Protein AF-A0A239RAR1-F1 (afdb_monomer_lite)

Radius of gyration: 29.3 Å; chains: 1; bounding box: 69×41×105 Å

Secondary structure (DSSP, 8-state):
----------------------------------------PPSEEEESSSS-EEEE-TTSPBPPSEEEEETTEEEEE-TTSPBP-EEEEETTEEEEE-TT-PEEPPEEHHHHHHHHTSSTTS-B--TTSS--TTTTTS-TTTTSSS--HHHHHHHHH--TT--GGGGTT-TTT---HHHHHHHHHHHHH-SSSSS-----SS-HHHHHHHTTSEEEEEEE--S---TT-EEE-SS-EEEEEEE-TTS-EEEEEEETTEEEEEEBPPTT--TT-HHHHHHHHHHHHH-HHHHHHH----B-THHHHSEEEEEE--SSS-SEE-TT-GGGS-HHHHHHHHH---

Structure (mmCIF, N/CA/C/O backbone):
data_AF-A0A239RAR1-F1
#
_entry.id   AF-A0A239RAR1-F1
#
loop_
_atom_site.group_PDB
_atom_site.id
_atom_site.type_symbol
_atom_site.label_atom_id
_atom_site.label_alt_id
_atom_site.label_comp_id
_atom_site.label_asym_id
_atom_site.label_entity_id
_atom_site.label_seq_id
_atom_site.pdbx_PDB_ins_code
_atom_site.Cartn_x
_atom_site.Cartn_y
_atom_site.Cartn_z
_atom_site.occupancy
_atom_site.B_iso_or_equiv
_atom_site.auth_seq_id
_atom_site.auth_comp_id
_atom_site.auth_asym_id
_atom_site.auth_atom_id
_atom_site.pdbx_PDB_model_num
ATOM 1 N N . MET A 1 1 ? 39.664 11.885 42.823 1.00 40.69 1 MET A N 1
ATOM 2 C CA . MET A 1 1 ? 40.159 12.840 43.838 1.00 40.69 1 MET A CA 1
ATOM 3 C C . MET A 1 1 ? 38.967 13.504 44.517 1.00 40.69 1 MET A C 1
ATOM 5 O O . MET A 1 1 ? 38.188 14.161 43.845 1.00 40.69 1 MET A O 1
ATOM 9 N N . LYS A 1 2 ? 38.783 13.240 45.818 1.00 36.44 2 LYS A N 1
ATOM 10 C CA . LYS A 1 2 ? 37.775 13.846 46.707 1.00 36.44 2 LYS A CA 1
ATOM 11 C C . LYS A 1 2 ? 38.342 15.140 47.321 1.00 36.44 2 LYS A C 1
ATOM 13 O O . LYS A 1 2 ? 39.495 15.115 47.735 1.00 36.44 2 LYS A O 1
ATOM 18 N N . LYS A 1 3 ? 37.532 16.197 47.467 1.00 37.59 3 LYS A N 1
ATOM 19 C CA . LYS A 1 3 ? 37.656 17.282 48.477 1.00 37.59 3 LYS A CA 1
ATOM 20 C C . LYS A 1 3 ? 36.221 17.733 48.830 1.00 37.59 3 LYS A C 1
ATOM 22 O O . LYS A 1 3 ? 35.476 18.060 47.919 1.00 37.59 3 LYS A O 1
ATOM 27 N N . CYS A 1 4 ? 35.703 17.383 50.017 1.00 33.53 4 CYS A N 1
ATOM 28 C CA . CYS A 1 4 ? 35.705 18.120 51.308 1.00 33.53 4 CYS A CA 1
ATOM 29 C C . CYS A 1 4 ? 34.696 19.291 51.351 1.00 33.53 4 CYS A C 1
ATOM 31 O O . CYS A 1 4 ? 34.860 20.239 50.597 1.00 33.53 4 CYS A O 1
ATOM 33 N N . LEU A 1 5 ? 33.570 19.154 52.082 1.00 36.56 5 LEU A N 1
ATOM 34 C CA . LEU A 1 5 ? 33.315 19.530 53.508 1.00 36.56 5 LEU A CA 1
ATOM 35 C C . LEU A 1 5 ? 33.077 21.048 53.669 1.00 36.56 5 LEU A C 1
ATOM 37 O O . LEU A 1 5 ? 33.926 21.833 53.271 1.00 36.56 5 LEU A O 1
ATOM 41 N N . LYS A 1 6 ? 31.939 21.537 54.189 1.00 36.09 6 LYS A N 1
ATOM 42 C CA . LYS A 1 6 ? 31.414 21.558 55.586 1.00 36.09 6 LYS A CA 1
ATOM 43 C C . LYS A 1 6 ? 29.917 21.978 55.489 1.00 36.09 6 LYS A C 1
ATOM 45 O O . LYS A 1 6 ? 29.600 22.722 54.575 1.00 36.09 6 LYS A O 1
ATOM 50 N N . GLY A 1 7 ? 28.915 21.572 56.275 1.00 34.09 7 GLY A N 1
ATOM 51 C CA . GLY A 1 7 ? 28.833 21.146 57.672 1.00 34.09 7 GLY A CA 1
ATOM 52 C C . GLY A 1 7 ? 28.256 22.288 58.524 1.00 34.09 7 GLY A C 1
ATOM 53 O O . GLY A 1 7 ? 28.975 23.256 58.707 1.00 34.09 7 GLY A O 1
ATOM 54 N N . PHE A 1 8 ? 27.008 22.183 59.014 1.00 33.47 8 PHE A N 1
ATOM 55 C CA . PHE A 1 8 ? 26.576 22.602 60.365 1.00 33.47 8 PHE A CA 1
ATOM 56 C C . PHE A 1 8 ? 25.138 22.127 60.659 1.00 33.47 8 PHE A C 1
ATOM 58 O O . PHE A 1 8 ? 24.232 22.303 59.849 1.00 33.47 8 PHE A O 1
ATOM 65 N N . ALA A 1 9 ? 24.963 21.506 61.824 1.00 35.78 9 ALA A N 1
ATOM 66 C CA . ALA A 1 9 ? 23.715 21.007 62.396 1.00 35.78 9 ALA A CA 1
ATOM 67 C C . ALA A 1 9 ? 23.406 21.790 63.680 1.00 35.78 9 ALA A C 1
ATOM 69 O O . ALA A 1 9 ? 24.352 22.154 64.376 1.00 35.78 9 ALA A O 1
ATOM 70 N N . VAL A 1 10 ? 22.127 21.980 64.033 1.00 36.22 10 VAL A N 1
ATOM 71 C CA . VAL A 1 10 ? 21.696 22.302 65.410 1.00 36.22 10 VAL A CA 1
ATOM 72 C C . VAL A 1 10 ? 20.371 21.589 65.723 1.00 36.22 10 VAL A C 1
ATOM 74 O O . VAL A 1 10 ? 19.554 21.345 64.839 1.00 36.22 10 VAL A O 1
ATOM 77 N N . ALA A 1 11 ? 20.254 21.187 66.987 1.00 34.22 11 ALA A N 1
ATOM 78 C CA . ALA A 1 11 ? 19.457 20.114 67.560 1.00 34.22 11 ALA A CA 1
ATOM 79 C C . ALA A 1 11 ? 18.009 20.462 67.967 1.00 34.22 11 ALA A C 1
ATOM 81 O O . ALA A 1 11 ? 17.613 21.618 68.084 1.00 34.22 11 ALA A O 1
ATOM 82 N N . PHE A 1 12 ? 17.270 19.379 68.225 1.00 32.12 12 PHE A N 1
ATOM 83 C CA . PHE A 1 12 ? 15.927 19.249 68.799 1.00 32.12 12 PHE A CA 1
ATOM 84 C C . PHE A 1 12 ? 15.812 19.737 70.256 1.00 32.12 12 PHE A C 1
ATOM 86 O O . PHE A 1 12 ? 16.730 19.539 71.049 1.00 32.12 12 PHE A O 1
ATOM 93 N N . LEU A 1 13 ? 14.616 20.203 70.637 1.00 34.91 13 LEU A N 1
ATOM 94 C CA . LEU A 1 13 ? 14.137 20.233 72.024 1.00 34.91 13 LEU A CA 1
ATOM 95 C C . LEU A 1 13 ? 12.648 19.844 72.068 1.00 34.91 13 LEU A C 1
ATOM 97 O O . LEU A 1 13 ? 11.827 20.380 71.328 1.00 34.91 13 LEU A O 1
ATOM 101 N N . VAL A 1 14 ? 12.343 18.861 72.914 1.00 36.25 14 VAL A N 1
ATOM 102 C CA . VAL A 1 14 ? 11.020 18.279 73.185 1.00 36.25 14 VAL A CA 1
ATOM 103 C C . VAL A 1 14 ? 10.424 18.965 74.414 1.00 36.25 14 VAL A C 1
ATOM 105 O O . VAL A 1 14 ? 11.136 19.186 75.389 1.00 36.25 14 VAL A O 1
ATOM 108 N N . SER A 1 15 ? 9.117 19.235 74.409 1.00 34.53 15 SER A N 1
ATOM 109 C CA . SER A 1 15 ? 8.348 19.477 75.633 1.00 34.53 15 SER A CA 1
ATOM 110 C C . SER A 1 15 ? 6.926 18.937 75.476 1.00 34.53 15 SER A C 1
ATOM 112 O O . SER A 1 15 ? 6.212 19.268 74.531 1.00 34.53 15 SER A O 1
ATOM 114 N N . THR A 1 16 ? 6.561 18.044 76.390 1.00 38.66 16 THR A N 1
ATOM 115 C CA . THR A 1 16 ? 5.263 17.384 76.557 1.00 38.66 16 THR A CA 1
ATOM 116 C C . THR A 1 16 ? 4.343 18.206 77.455 1.00 38.66 16 THR A C 1
ATOM 118 O O . THR A 1 16 ? 4.781 18.642 78.515 1.00 38.66 16 THR A O 1
ATOM 121 N N . PHE A 1 17 ? 3.051 18.288 77.125 1.00 36.00 17 PHE A N 1
ATOM 122 C CA . PHE A 1 17 ? 1.995 18.550 78.108 1.00 36.00 17 PHE A CA 1
ATOM 123 C C . PHE A 1 17 ? 0.763 17.691 77.802 1.00 36.00 17 PHE A C 1
ATOM 125 O O . PHE A 1 17 ? 0.212 17.728 76.704 1.00 36.00 17 PHE A O 1
ATOM 132 N N . ILE A 1 18 ? 0.371 16.893 78.794 1.00 38.44 18 ILE A N 1
ATOM 133 C CA . ILE A 1 18 ? -0.853 16.091 78.850 1.00 38.44 18 ILE A CA 1
ATOM 134 C C . ILE A 1 18 ? -1.880 16.902 79.640 1.00 38.44 18 ILE A C 1
ATOM 136 O O . ILE A 1 18 ? -1.553 17.414 80.707 1.00 38.44 18 ILE A O 1
ATOM 140 N N . CYS A 1 19 ? -3.124 16.960 79.168 1.00 31.94 19 CYS A N 1
ATOM 141 C CA . CYS A 1 19 ? -4.272 17.213 80.034 1.00 31.94 19 CYS A CA 1
ATOM 142 C C . CYS A 1 19 ? -5.489 16.463 79.481 1.00 31.94 19 CYS A C 1
ATOM 144 O O . CYS A 1 19 ? -5.848 16.618 78.315 1.00 31.94 19 CYS A O 1
ATOM 146 N N . ALA A 1 20 ? -6.077 15.612 80.317 1.00 37.03 20 ALA A N 1
ATOM 147 C CA . ALA A 1 20 ? -7.286 14.849 80.044 1.00 37.03 20 ALA A CA 1
ATOM 148 C C . ALA A 1 20 ? -8.489 15.547 80.690 1.00 37.03 20 ALA A C 1
ATOM 150 O O . ALA A 1 20 ? -8.379 15.990 81.828 1.00 37.03 20 ALA A O 1
ATOM 151 N N . PHE A 1 21 ? -9.635 15.581 80.007 1.00 34.41 21 PHE A N 1
ATOM 152 C CA . PHE A 1 21 ? -10.952 15.743 80.631 1.00 34.41 21 PHE A CA 1
ATOM 153 C C . PHE A 1 21 ? -12.020 15.013 79.805 1.00 34.41 21 PHE A C 1
ATOM 155 O O . PHE A 1 21 ? -11.925 14.902 78.583 1.00 34.41 21 PHE A O 1
ATOM 162 N N . SER A 1 22 ? -12.984 14.441 80.516 1.00 36.91 22 SER A N 1
ATOM 163 C CA . SER A 1 22 ? -13.914 13.392 80.107 1.00 36.91 22 SER A CA 1
ATOM 164 C C . SER A 1 22 ? -15.276 13.894 79.600 1.00 36.91 22 SER A C 1
ATOM 166 O O . SER A 1 22 ? -15.758 14.940 80.010 1.00 36.91 22 SER A O 1
ATOM 168 N N . ALA A 1 23 ? -15.879 13.034 78.765 1.00 36.16 23 ALA A N 1
ATOM 169 C CA . ALA A 1 23 ? -17.303 12.743 78.537 1.00 36.16 23 ALA A CA 1
ATOM 170 C C . ALA A 1 23 ? -18.296 13.869 78.177 1.00 36.16 23 ALA A C 1
ATOM 172 O O . ALA A 1 23 ? -18.574 14.753 78.974 1.00 36.16 23 ALA A O 1
ATOM 173 N N . LEU A 1 24 ? -18.990 13.683 77.043 1.00 31.59 24 LEU A N 1
ATOM 174 C CA . LEU A 1 24 ? -20.460 13.636 76.972 1.00 31.59 24 LEU A CA 1
ATOM 175 C C . LEU A 1 24 ? -20.906 13.160 75.581 1.00 31.59 24 LEU A C 1
ATOM 177 O O . LEU A 1 24 ? -20.569 13.746 74.554 1.00 31.59 24 LEU A O 1
ATOM 181 N N . SER A 1 25 ? -21.662 12.067 75.568 1.00 41.03 25 SER A N 1
ATOM 182 C CA . SER A 1 25 ? -22.343 11.529 74.396 1.00 41.03 25 SER A CA 1
ATOM 183 C C . SER A 1 25 ? -23.587 12.365 74.095 1.00 41.03 25 SER A C 1
ATOM 185 O O . SER A 1 25 ? -24.439 12.519 74.966 1.00 41.03 25 SER A O 1
ATOM 187 N N . PHE A 1 26 ? -23.739 12.821 72.854 1.00 34.75 26 PHE A N 1
ATOM 188 C CA . PHE A 1 26 ? -25.041 13.164 72.284 1.00 34.75 26 PHE A CA 1
ATOM 189 C C . PHE A 1 26 ? -25.163 12.475 70.929 1.00 34.75 26 PHE A C 1
ATOM 191 O O . PHE A 1 26 ? -24.337 12.663 70.036 1.00 34.75 26 PHE A O 1
ATOM 198 N N . GLY A 1 27 ? -26.175 11.617 70.822 1.00 45.09 27 GLY A N 1
ATOM 199 C CA . GLY A 1 27 ? -26.547 10.969 69.579 1.00 45.09 27 GLY A CA 1
ATOM 200 C C . GLY A 1 27 ? -27.103 11.984 68.587 1.00 45.09 27 GLY A C 1
ATOM 201 O O . GLY A 1 27 ? -27.931 12.823 68.932 1.00 45.09 27 GLY A O 1
ATOM 202 N N . ALA A 1 28 ? -26.669 11.856 67.342 1.00 33.34 28 ALA A N 1
ATOM 203 C CA . ALA A 1 28 ? -27.427 12.282 66.184 1.00 33.34 28 ALA A CA 1
ATOM 204 C C . ALA A 1 28 ? -27.202 11.223 65.104 1.00 33.34 28 ALA A C 1
ATOM 206 O O . ALA A 1 28 ? -26.123 11.126 64.517 1.00 33.34 28 ALA A O 1
ATOM 207 N N . GLU A 1 29 ? -28.219 10.391 64.882 1.00 46.38 29 GLU A N 1
ATOM 208 C CA . GLU A 1 29 ? -28.343 9.621 63.653 1.00 46.38 29 GLU A CA 1
ATOM 209 C C . GLU A 1 29 ? -28.366 10.607 62.483 1.00 46.38 29 GLU A C 1
ATOM 211 O O . GLU A 1 29 ? -29.325 11.355 62.291 1.00 46.38 29 GLU A O 1
ATOM 216 N N . VAL A 1 30 ? -27.299 10.618 61.689 1.00 34.41 30 VAL A N 1
ATOM 217 C CA . VAL A 1 30 ? -27.333 11.213 60.356 1.00 34.41 30 VAL A CA 1
ATOM 218 C C . VAL A 1 30 ? -27.521 10.088 59.354 1.00 34.41 30 VAL A C 1
ATOM 220 O O . VAL A 1 30 ? -26.633 9.275 59.106 1.00 34.41 30 VAL A O 1
ATOM 223 N N . ASN A 1 31 ? -28.733 10.049 58.806 1.00 38.00 31 ASN A N 1
ATOM 224 C CA . ASN A 1 31 ? -29.111 9.248 57.656 1.00 38.00 31 ASN A CA 1
ATOM 225 C C . ASN A 1 31 ? -28.006 9.268 56.594 1.00 38.00 31 ASN A C 1
ATOM 227 O O . ASN A 1 31 ? -27.588 10.332 56.126 1.00 38.00 31 ASN A O 1
ATOM 231 N N . ALA A 1 32 ? -27.567 8.076 56.191 1.00 35.22 32 ALA A N 1
ATOM 232 C CA . ALA A 1 32 ? -26.723 7.870 55.028 1.00 35.22 32 ALA A CA 1
ATOM 233 C C . ALA A 1 32 ? -27.503 8.262 53.763 1.00 35.22 32 ALA A C 1
ATOM 235 O O . ALA A 1 32 ? -28.090 7.427 53.078 1.00 35.22 32 ALA A O 1
ATOM 236 N N . ALA A 1 33 ? -27.517 9.556 53.451 1.00 34.06 33 ALA A N 1
ATOM 237 C CA . ALA A 1 33 ? -27.841 10.027 52.120 1.00 34.06 33 ALA A CA 1
ATOM 238 C C . ALA A 1 33 ? -26.697 9.601 51.191 1.00 34.06 33 ALA A C 1
ATOM 240 O O . ALA A 1 33 ? -25.573 10.104 51.274 1.00 34.06 33 ALA A O 1
ATOM 241 N N . ASP A 1 34 ? -27.011 8.632 50.336 1.00 38.12 34 ASP A N 1
ATOM 242 C CA . ASP A 1 34 ? -26.262 8.218 49.158 1.00 38.12 34 ASP A CA 1
ATOM 243 C C . ASP A 1 34 ? -25.655 9.440 48.447 1.00 38.12 34 ASP A C 1
ATOM 245 O O . ASP A 1 34 ? -26.337 10.200 47.752 1.00 38.12 34 ASP A O 1
ATOM 249 N N . LYS A 1 35 ? -24.345 9.656 48.634 1.00 35.44 35 LYS A N 1
ATOM 250 C CA . LYS A 1 35 ? -23.567 10.583 47.810 1.00 35.44 35 LYS A CA 1
ATOM 251 C C . LYS A 1 35 ? -23.419 9.963 46.422 1.00 35.44 35 LYS A C 1
ATOM 253 O O . LYS A 1 35 ? -22.345 9.496 46.037 1.00 35.44 35 LYS A O 1
ATOM 258 N N . SER A 1 36 ? -24.485 10.068 45.633 1.00 38.53 36 SER A N 1
ATOM 259 C CA . SER A 1 36 ? -24.422 10.114 44.177 1.00 38.53 36 SER A CA 1
ATOM 260 C C . SER A 1 36 ? -23.528 11.298 43.791 1.00 38.53 36 SER A C 1
ATOM 262 O O . SER A 1 36 ? -23.989 12.415 43.543 1.00 38.53 36 SER A O 1
ATOM 264 N N . THR A 1 37 ? -22.222 11.054 43.727 1.00 35.56 37 THR A N 1
ATOM 265 C CA . THR A 1 37 ? -21.273 11.926 43.043 1.00 35.56 37 THR A CA 1
ATOM 266 C C . THR A 1 37 ? -21.604 11.871 41.554 1.00 35.56 37 THR A C 1
ATOM 268 O O . THR A 1 37 ? -21.119 11.024 40.801 1.00 35.56 37 THR A O 1
ATOM 271 N N . LYS A 1 38 ? -22.491 12.765 41.104 1.00 42.69 38 LYS A N 1
ATOM 272 C CA . LYS A 1 38 ? -22.599 13.102 39.684 1.00 42.69 38 LYS A CA 1
ATOM 273 C C . LYS A 1 38 ? -21.286 13.775 39.292 1.00 42.69 38 LYS A C 1
ATOM 275 O O . LYS A 1 38 ? -21.143 14.988 39.360 1.00 42.69 38 LYS A O 1
ATOM 280 N N . ASN A 1 39 ? -20.296 12.962 38.939 1.00 51.06 39 ASN A N 1
ATOM 281 C CA . ASN A 1 39 ? -19.140 13.424 38.191 1.00 51.06 39 ASN A CA 1
ATOM 282 C C . ASN A 1 39 ? -19.655 13.865 36.817 1.00 51.06 39 ASN A C 1
ATOM 284 O O . ASN A 1 39 ? -19.808 13.036 35.917 1.00 51.06 39 ASN A O 1
ATOM 288 N N . ASP A 1 40 ? -19.942 15.158 36.670 1.00 64.88 40 ASP A N 1
ATOM 289 C CA . ASP A 1 40 ? -20.263 15.803 35.394 1.00 64.88 40 ASP A CA 1
ATOM 290 C C . ASP A 1 40 ? -18.992 15.920 34.530 1.00 64.88 40 ASP A C 1
ATOM 292 O O . ASP A 1 40 ? -18.527 16.996 34.152 1.00 64.88 40 ASP A O 1
ATOM 296 N N . GLU A 1 41 ? -18.373 14.776 34.224 1.00 82.56 41 GLU A N 1
ATOM 297 C CA . GLU A 1 41 ? -17.281 14.707 33.261 1.00 82.56 41 GLU A CA 1
ATOM 298 C C . GLU A 1 41 ? -17.814 15.130 31.883 1.00 82.56 41 GLU A C 1
ATOM 300 O O . GLU A 1 41 ? -18.807 14.593 31.381 1.00 82.56 41 GLU A O 1
ATOM 305 N N . LYS A 1 42 ? -17.134 16.084 31.234 1.00 92.81 42 LYS A N 1
ATOM 306 C CA . LYS A 1 42 ? -17.515 16.554 29.893 1.00 92.81 42 LYS A CA 1
ATOM 307 C C . LYS A 1 42 ? -17.589 15.369 28.909 1.00 92.81 42 LYS A C 1
ATOM 309 O O . LYS A 1 42 ? -16.673 14.540 28.900 1.00 92.81 42 LYS A O 1
ATOM 314 N N . PRO A 1 43 ? -18.623 15.274 28.048 1.00 95.69 43 PRO A N 1
ATOM 315 C CA . PRO A 1 43 ? -18.708 14.213 27.049 1.00 95.69 43 PRO A CA 1
ATOM 316 C C . PRO A 1 43 ? -17.485 14.186 26.129 1.00 95.69 43 PRO A C 1
ATOM 318 O O . PRO A 1 43 ? -17.036 15.226 25.650 1.00 95.69 43 PRO A O 1
ATOM 321 N N . GLY A 1 44 ? -16.972 12.993 25.825 1.00 96.81 44 GLY A N 1
ATOM 322 C CA . GLY A 1 44 ? -15.808 12.837 24.956 1.00 96.81 44 GLY A CA 1
ATOM 323 C C . GLY A 1 44 ? -14.795 11.804 25.433 1.00 96.81 44 GLY A C 1
ATOM 324 O O . GLY A 1 44 ? -15.051 11.008 26.334 1.00 96.81 44 GLY A O 1
ATOM 325 N N . TRP A 1 45 ? -13.643 11.795 24.765 1.00 96.38 45 TRP A N 1
ATOM 326 C CA . TRP A 1 45 ? -12.509 10.947 25.118 1.00 96.38 45 TRP A CA 1
ATOM 327 C C . TRP A 1 45 ? -11.703 11.575 26.248 1.00 96.38 45 TRP A C 1
ATOM 329 O O . TRP A 1 45 ? -11.280 12.721 26.139 1.00 96.38 45 TRP A O 1
ATOM 339 N N . HIS A 1 46 ? -11.414 10.783 27.273 1.00 96.38 46 HIS A N 1
ATOM 340 C CA . HIS A 1 46 ? -10.586 11.176 28.406 1.00 96.38 46 HIS A CA 1
ATOM 341 C C . HIS A 1 46 ? -9.336 10.309 28.459 1.00 96.38 46 HIS A C 1
ATOM 343 O O . HIS A 1 46 ? -9.421 9.077 28.399 1.00 96.38 46 HIS A O 1
ATOM 349 N N . LYS A 1 47 ? -8.171 10.954 28.547 1.00 95.75 47 LYS A N 1
ATOM 350 C CA . LYS A 1 47 ? -6.865 10.296 28.634 1.00 95.75 47 LYS A CA 1
ATOM 351 C C . LYS A 1 47 ? -6.520 10.046 30.098 1.00 95.75 47 LYS A C 1
ATOM 353 O O . LYS A 1 47 ? -6.512 10.975 30.890 1.00 95.75 47 LYS A O 1
ATOM 358 N N . VAL A 1 48 ? -6.187 8.803 30.433 1.00 94.38 48 VAL A N 1
ATOM 359 C CA . VAL A 1 48 ? -5.661 8.422 31.757 1.00 94.38 48 VAL A CA 1
ATOM 360 C C . VAL A 1 48 ? -4.153 8.209 31.694 1.00 94.38 48 VAL A C 1
ATOM 362 O O . VAL A 1 48 ? -3.427 8.558 32.613 1.00 94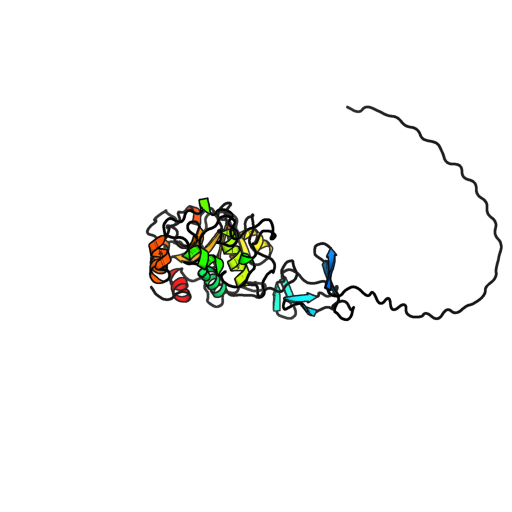.38 48 VAL A O 1
ATOM 365 N N . SER A 1 49 ? -3.663 7.636 30.596 1.00 92.06 49 SER A N 1
ATOM 366 C CA . SER A 1 49 ? -2.231 7.490 30.329 1.00 92.06 49 SER A CA 1
ATOM 367 C C . SER A 1 49 ? -1.977 7.405 28.824 1.00 92.06 49 SER A C 1
ATOM 369 O O . SER A 1 49 ? -2.910 7.512 28.027 1.00 92.06 49 SER A O 1
ATOM 371 N N . SER A 1 50 ? -0.724 7.192 28.410 1.00 85.44 50 SER A N 1
ATOM 372 C CA . SER A 1 50 ? -0.338 7.083 26.993 1.00 85.44 50 SER A CA 1
ATOM 373 C C . SER A 1 50 ? -1.198 6.099 26.185 1.00 85.44 50 SER A C 1
ATOM 375 O O . SER A 1 50 ? -1.510 6.374 25.030 1.00 85.44 50 SER A O 1
ATOM 377 N N . LYS A 1 51 ? -1.637 4.985 26.791 1.00 84.75 51 LYS A N 1
ATOM 378 C CA . LYS A 1 51 ? -2.428 3.933 26.118 1.00 84.75 51 LYS A CA 1
ATOM 379 C C . LYS A 1 51 ? -3.841 3.740 26.681 1.00 84.75 51 LYS A C 1
ATOM 381 O O . LYS A 1 51 ? -4.608 2.960 26.119 1.00 84.75 51 LYS A O 1
ATOM 386 N N . LYS A 1 52 ? -4.211 4.421 27.772 1.00 94.44 52 LYS A N 1
ATOM 387 C CA . LYS A 1 52 ? -5.512 4.243 28.440 1.00 94.44 52 LYS A CA 1
ATOM 388 C C . LYS A 1 52 ? -6.409 5.453 28.209 1.00 94.44 52 LYS A C 1
ATOM 390 O O . LYS A 1 52 ? -6.127 6.539 28.705 1.00 94.44 52 LYS A O 1
ATOM 395 N N . TYR A 1 53 ? -7.504 5.228 27.486 1.00 97.31 53 TYR A N 1
ATOM 396 C CA . TYR A 1 53 ? -8.543 6.221 27.220 1.00 97.31 53 TYR A CA 1
ATOM 397 C C . TYR A 1 53 ? -9.916 5.624 27.500 1.00 97.31 53 TYR A C 1
ATOM 399 O O . TYR A 1 53 ? -10.184 4.510 27.046 1.00 97.31 53 TYR A O 1
ATOM 407 N N . TYR A 1 54 ? -10.784 6.357 28.190 1.00 97.50 54 TYR A N 1
ATOM 408 C CA . TYR A 1 54 ? -12.204 6.023 28.331 1.00 97.50 54 TYR A CA 1
ATOM 409 C C . TYR A 1 54 ? -13.061 7.081 27.630 1.00 97.50 54 TYR A C 1
ATOM 411 O O . TYR A 1 54 ? -12.567 8.144 27.254 1.00 97.50 54 TYR A O 1
ATOM 419 N N . TYR A 1 55 ? -14.337 6.774 27.411 1.00 97.81 55 TYR A N 1
ATOM 420 C CA . TYR A 1 55 ? -15.269 7.685 26.751 1.00 97.81 55 TYR A CA 1
ATOM 421 C C . TYR A 1 55 ? -16.437 8.016 27.672 1.00 97.81 55 TYR A C 1
ATOM 423 O O . TYR A 1 55 ? -17.046 7.104 28.228 1.00 97.81 55 TYR A O 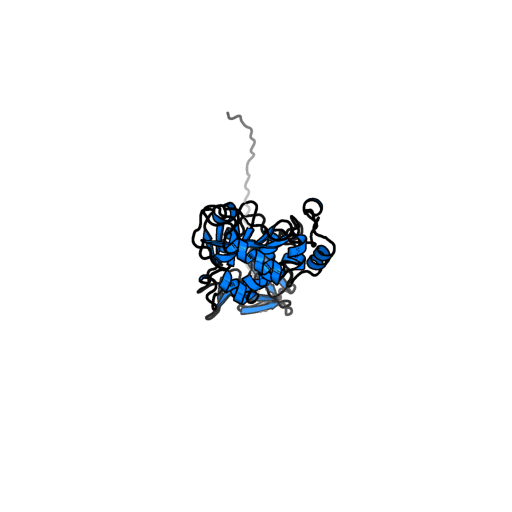1
ATOM 431 N N . VAL A 1 56 ? -16.777 9.294 27.802 1.00 97.56 56 VAL A N 1
ATOM 432 C CA . VAL A 1 56 ? -17.979 9.766 28.498 1.00 97.56 56 VAL A CA 1
ATOM 433 C C . VAL A 1 56 ? -19.039 10.093 27.457 1.00 97.56 56 VAL A C 1
ATOM 435 O O . VAL A 1 56 ? -18.804 10.862 26.524 1.00 97.56 56 VAL A O 1
ATOM 438 N N . LYS A 1 57 ? -20.210 9.465 27.581 1.00 95.50 57 LYS A N 1
ATOM 439 C CA . LYS A 1 57 ? -21.342 9.693 26.675 1.00 95.50 57 LYS A CA 1
ATOM 440 C C . LYS A 1 57 ? -21.970 11.059 26.953 1.00 95.50 57 LYS A C 1
ATOM 442 O O . LYS A 1 57 ? -21.819 11.599 28.041 1.00 95.50 57 LYS A O 1
ATOM 447 N N . LYS A 1 58 ? -22.780 11.564 26.014 1.00 93.88 58 LYS A N 1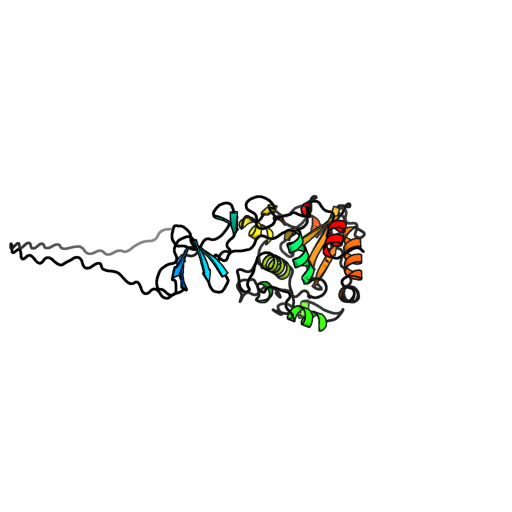
ATOM 448 C CA . LYS A 1 58 ? -23.574 12.796 26.208 1.00 93.88 58 LYS A CA 1
ATOM 449 C C . LYS A 1 58 ? -24.432 12.780 27.481 1.00 93.88 58 LYS A C 1
ATOM 451 O O . LYS A 1 58 ? -24.697 13.826 28.040 1.00 93.88 58 LYS A O 1
ATOM 456 N N . SER A 1 59 ? -24.814 11.595 27.957 1.00 92.56 59 SER A N 1
ATOM 457 C CA . SER A 1 59 ? -25.563 11.407 29.202 1.00 92.56 59 SER A CA 1
ATOM 458 C C . SER A 1 59 ? -24.723 11.565 30.485 1.00 92.56 59 SER A C 1
ATOM 460 O O . SER A 1 59 ? -25.164 11.087 31.526 1.00 92.56 59 SER A O 1
ATOM 462 N N . GLY A 1 60 ? -23.466 12.015 30.406 1.00 91.62 60 GLY A N 1
ATOM 463 C CA . GLY A 1 60 ? -22.518 12.087 31.533 1.00 91.62 60 GLY A CA 1
ATOM 464 C C . GLY A 1 60 ? -21.970 10.734 32.017 1.00 91.62 60 GLY A C 1
ATOM 465 O O . GLY A 1 60 ? -21.046 10.668 32.815 1.00 91.62 60 GLY A O 1
ATOM 466 N N . LYS A 1 61 ? -22.491 9.607 31.513 1.00 94.00 61 LYS A N 1
ATOM 467 C CA . LYS A 1 61 ? -22.071 8.262 31.943 1.00 94.00 61 LYS A CA 1
ATOM 468 C C . LYS A 1 61 ? -20.893 7.761 31.110 1.00 94.00 61 LYS A C 1
ATOM 470 O O . LYS A 1 61 ? -20.939 7.807 29.875 1.00 94.00 61 LYS A O 1
ATOM 475 N N . ARG A 1 62 ? -19.896 7.163 31.769 1.00 95.81 62 ARG A N 1
ATOM 476 C CA . ARG A 1 62 ? -18.805 6.440 31.096 1.00 95.81 62 ARG A CA 1
ATOM 477 C C . ARG A 1 62 ? -19.343 5.296 30.227 1.00 95.81 62 ARG A C 1
ATOM 479 O O . ARG A 1 62 ? -20.320 4.618 30.564 1.00 95.81 62 ARG A O 1
ATOM 486 N N . ALA A 1 63 ? -18.718 5.097 29.072 1.00 96.62 63 ALA A N 1
ATOM 487 C CA . ALA A 1 63 ? -19.014 4.001 28.167 1.00 96.62 63 ALA A CA 1
ATOM 488 C C . ALA A 1 63 ? -18.662 2.668 28.839 1.00 96.62 63 ALA A C 1
ATOM 490 O O . ALA A 1 63 ? -17.570 2.489 29.375 1.00 96.62 63 ALA A O 1
ATOM 491 N N . LYS A 1 64 ? -19.609 1.731 28.808 1.00 95.88 64 LYS A N 1
ATOM 492 C CA . LYS A 1 64 ? -19.417 0.375 29.326 1.00 95.88 64 LYS A CA 1
ATOM 493 C C . LYS A 1 64 ? -18.712 -0.492 28.279 1.00 95.88 64 LYS A C 1
ATOM 495 O O . LYS A 1 64 ? -18.607 -0.105 27.116 1.00 95.88 64 LYS A O 1
ATOM 500 N N . LYS A 1 65 ? -18.256 -1.679 28.695 1.00 97.62 65 LYS A N 1
ATOM 501 C CA . LYS A 1 65 ? -17.698 -2.709 27.806 1.00 97.62 65 LYS A CA 1
ATOM 502 C C . LYS A 1 65 ? -18.609 -2.930 26.593 1.00 97.62 65 LYS A C 1
ATOM 504 O O . LYS A 1 65 ? -19.807 -3.145 26.761 1.00 97.62 65 LYS A O 1
ATOM 509 N N . GLY A 1 66 ? -18.027 -2.950 25.397 1.00 98.19 66 GLY A N 1
ATOM 510 C CA . GLY A 1 66 ? -18.753 -3.205 24.156 1.00 98.19 66 GLY A CA 1
ATO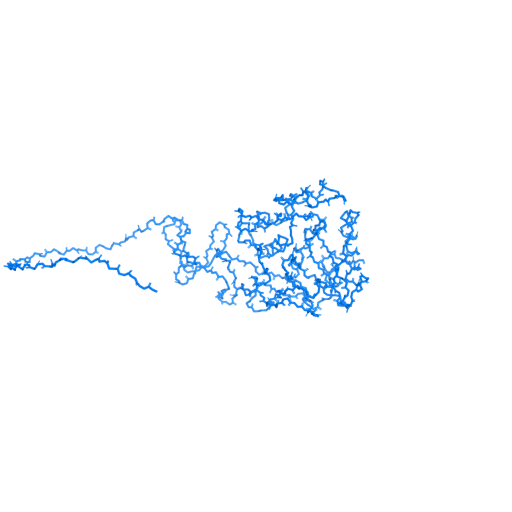M 511 C C . GLY A 1 66 ? -18.342 -2.290 23.009 1.00 98.19 66 GLY A C 1
ATOM 512 O O . GLY A 1 66 ? -17.367 -1.542 23.089 1.00 98.19 66 GLY A O 1
ATOM 513 N N . TRP A 1 67 ? -19.090 -2.379 21.913 1.00 98.19 67 TRP A N 1
ATOM 514 C CA . TRP A 1 67 ? -18.893 -1.528 20.747 1.00 98.19 67 TRP A CA 1
ATOM 515 C C . TRP A 1 67 ? -19.321 -0.092 21.036 1.00 98.19 67 TRP A C 1
ATOM 517 O O . TRP A 1 67 ? -20.358 0.151 21.648 1.00 98.19 67 TRP A O 1
ATOM 527 N N . LEU A 1 68 ? -18.529 0.855 20.547 1.00 97.81 68 LEU A N 1
ATOM 528 C CA . LEU A 1 68 ? -18.805 2.281 20.642 1.00 97.81 68 LEU A CA 1
ATOM 529 C C . LEU A 1 68 ? -18.564 2.918 19.274 1.00 97.81 68 LEU A C 1
ATOM 531 O O . LEU A 1 68 ? -17.516 2.700 18.670 1.00 97.81 68 LEU A O 1
ATOM 535 N N . THR A 1 69 ? -19.514 3.720 18.798 1.00 96.94 69 THR A N 1
ATOM 536 C CA . THR A 1 69 ? -19.354 4.508 17.568 1.00 96.94 69 THR A CA 1
ATOM 537 C C . THR A 1 69 ? -19.338 5.988 17.923 1.00 96.94 69 THR A C 1
ATOM 539 O O . THR A 1 69 ? -20.262 6.474 18.570 1.00 96.94 69 THR A O 1
ATOM 542 N N . VAL A 1 70 ? -18.294 6.704 17.505 1.00 95.00 70 VAL A N 1
ATOM 543 C CA . VAL A 1 70 ? -18.132 8.148 17.732 1.00 95.00 70 VAL A CA 1
ATOM 544 C C . VAL A 1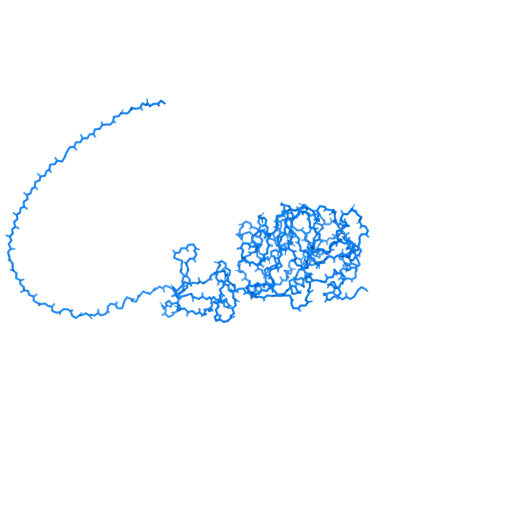 70 ? -17.754 8.794 16.408 1.00 95.00 70 VAL A C 1
ATOM 546 O O . VAL A 1 70 ? -16.725 8.446 15.835 1.00 95.00 70 VAL A O 1
ATOM 549 N N . LYS A 1 71 ? -18.584 9.726 15.918 1.00 92.25 71 LYS A N 1
ATOM 550 C CA . LYS A 1 71 ? -18.366 10.436 14.640 1.00 92.25 71 LYS A CA 1
ATOM 551 C C . LYS A 1 71 ? -18.047 9.474 13.474 1.00 92.25 71 LYS A C 1
ATOM 553 O O . LYS A 1 71 ? -17.063 9.649 12.768 1.00 92.25 71 LYS A O 1
ATOM 558 N N . GLY A 1 72 ? -18.819 8.391 13.344 1.00 91.75 72 GLY A N 1
ATOM 559 C CA . GLY A 1 72 ? -18.632 7.360 12.308 1.00 91.75 72 GLY A CA 1
ATOM 560 C C . GLY A 1 72 ? -17.483 6.366 12.546 1.00 91.75 72 GLY A C 1
ATOM 561 O O . GLY A 1 72 ? -17.458 5.306 11.923 1.00 91.75 72 GLY A O 1
ATOM 562 N N . LYS A 1 73 ? -16.566 6.636 13.485 1.00 95.12 73 LYS A N 1
ATOM 563 C CA . LYS A 1 73 ? -15.450 5.740 13.827 1.00 95.12 73 LYS A CA 1
ATOM 564 C C . LYS A 1 73 ? -15.894 4.703 14.860 1.00 95.12 73 LYS A C 1
ATOM 566 O O . LYS A 1 73 ? -16.558 5.044 15.842 1.00 95.12 73 LYS A O 1
ATOM 571 N N . LYS A 1 74 ? -15.533 3.433 14.647 1.00 97.06 74 LYS A N 1
ATOM 572 C CA . LYS A 1 74 ? -15.860 2.318 15.552 1.00 97.06 74 LYS A CA 1
ATOM 573 C C . LYS A 1 74 ? -14.709 2.023 16.506 1.00 97.06 74 LYS A C 1
ATOM 575 O O . LYS A 1 74 ? -13.561 1.946 16.087 1.00 97.06 74 LYS A O 1
ATOM 580 N N . TYR A 1 75 ? -15.047 1.785 17.764 1.00 97.88 75 TYR A N 1
ATOM 581 C CA . TYR A 1 75 ? -14.146 1.470 18.868 1.00 97.88 75 TYR A CA 1
ATOM 582 C C . TYR A 1 75 ? -14.698 0.271 19.639 1.00 97.88 75 TYR A C 1
ATOM 584 O O . TYR A 1 75 ? -15.888 -0.047 19.553 1.00 97.88 75 TYR A O 1
ATOM 592 N N . TYR A 1 76 ? -13.852 -0.364 20.447 1.00 98.44 76 TYR A N 1
ATOM 593 C CA . TYR A 1 76 ? -14.295 -1.379 21.398 1.00 98.44 76 TYR A CA 1
ATOM 594 C C . TYR A 1 76 ? -13.781 -1.077 22.801 1.00 98.44 76 TYR A C 1
ATOM 596 O O . TYR A 1 76 ? -12.570 -1.047 23.039 1.00 98.44 76 TYR A O 1
ATOM 604 N N . ILE A 1 77 ? -14.708 -0.862 23.728 1.00 98.44 77 ILE A N 1
ATOM 605 C CA . ILE A 1 77 ? -14.428 -0.638 25.141 1.00 98.44 77 ILE A CA 1
ATOM 606 C C . ILE A 1 77 ? -14.242 -1.995 25.821 1.00 98.44 77 ILE A C 1
ATOM 608 O O . ILE A 1 77 ? -15.098 -2.879 25.745 1.00 98.44 77 ILE A O 1
ATOM 612 N N . ASN A 1 78 ? -13.092 -2.176 26.463 1.00 97.00 78 ASN A N 1
ATOM 613 C CA . ASN A 1 78 ? -12.739 -3.400 27.165 1.00 97.00 78 ASN A CA 1
ATOM 614 C C . ASN A 1 78 ? -13.439 -3.493 28.535 1.00 97.00 78 ASN A C 1
ATOM 616 O O . ASN A 1 78 ? -14.155 -2.588 28.962 1.00 97.00 78 ASN A O 1
ATOM 620 N N . LYS A 1 79 ? -13.234 -4.614 29.239 1.00 96.38 79 LYS A N 1
ATOM 621 C CA . LYS A 1 79 ? -13.842 -4.869 30.558 1.00 96.38 79 LYS A CA 1
ATOM 622 C C . LYS A 1 79 ? -13.489 -3.822 31.625 1.00 96.38 79 LYS A C 1
ATOM 624 O O . LYS A 1 79 ? -14.268 -3.628 32.543 1.00 96.38 79 LYS A O 1
ATOM 629 N N . SER A 1 80 ? -12.355 -3.142 31.476 1.00 95.31 80 SER A N 1
ATOM 630 C CA . SER A 1 80 ? -11.880 -2.092 32.381 1.00 95.31 80 SER A CA 1
ATOM 631 C C . SER A 1 80 ? -12.369 -0.692 31.982 1.00 95.31 80 SER A C 1
ATOM 633 O O . SER A 1 80 ? -11.903 0.291 32.544 1.00 95.31 80 SER A O 1
ATOM 635 N N . GLY A 1 81 ? -13.266 -0.574 30.995 1.00 96.44 81 GLY A N 1
ATOM 636 C CA . GLY A 1 81 ? -13.817 0.714 30.561 1.00 96.44 81 GLY A CA 1
ATOM 637 C C . GLY A 1 81 ? -12.913 1.522 29.622 1.00 96.44 81 GLY A C 1
ATOM 638 O O . GLY A 1 81 ? -13.251 2.653 29.282 1.00 96.44 81 GLY A O 1
ATOM 639 N N . TYR A 1 82 ? -11.793 0.957 29.156 1.00 97.88 82 TYR A N 1
ATOM 640 C CA . TYR A 1 82 ? -10.870 1.639 28.243 1.00 97.88 82 TYR A CA 1
ATOM 641 C C . TYR A 1 82 ? -11.021 1.162 26.795 1.00 97.88 82 TYR A C 1
ATOM 643 O O . TYR A 1 82 ? -11.347 -0.001 26.550 1.00 97.88 82 TYR A O 1
ATOM 651 N N . ARG A 1 83 ? -10.740 2.025 25.813 1.00 97.50 83 ARG A N 1
ATOM 652 C CA . ARG A 1 83 ? -10.688 1.621 24.397 1.00 97.50 83 ARG A CA 1
ATOM 653 C C . ARG A 1 83 ? -9.621 0.550 24.165 1.00 97.50 83 ARG A C 1
ATOM 655 O O . ARG A 1 83 ? -8.576 0.535 24.813 1.00 97.50 83 ARG A O 1
ATOM 662 N N . SER A 1 84 ? -9.873 -0.324 23.205 1.00 97.81 84 SER A N 1
ATOM 663 C CA . SER A 1 84 ? -8.932 -1.357 22.776 1.00 97.81 84 SER A CA 1
ATOM 664 C C . SER A 1 84 ? -8.025 -0.861 21.651 1.00 97.81 84 SER A C 1
ATOM 666 O O . SER A 1 84 ? -8.455 -0.066 20.824 1.00 97.81 84 SER A O 1
ATOM 668 N N . THR A 1 85 ? -6.795 -1.374 21.607 1.00 96.38 85 THR A N 1
ATOM 669 C CA . THR A 1 85 ? -5.806 -1.182 20.532 1.00 96.38 85 THR A CA 1
ATOM 670 C C . THR A 1 85 ? -5.196 -2.535 20.138 1.00 96.38 85 THR A C 1
ATOM 672 O O . THR A 1 85 ? -5.242 -3.492 20.923 1.00 96.38 85 THR A O 1
ATOM 675 N N . GLY A 1 86 ? -4.640 -2.635 18.931 1.00 96.25 86 GLY A N 1
ATOM 676 C CA . GLY A 1 86 ? -4.082 -3.864 18.361 1.00 96.25 86 GLY A CA 1
ATOM 677 C C . GLY A 1 86 ? -5.136 -4.938 18.069 1.00 96.25 86 GLY A C 1
ATOM 678 O O . GLY A 1 86 ? -6.341 -4.667 18.036 1.00 96.25 86 GLY A O 1
ATOM 679 N N . PHE A 1 87 ? -4.688 -6.182 17.875 1.00 96.81 87 PHE A N 1
ATOM 680 C CA . PHE A 1 87 ? -5.593 -7.315 17.676 1.00 96.81 87 PHE A CA 1
ATOM 681 C C . PHE A 1 87 ? -6.412 -7.633 18.934 1.00 96.81 87 PHE A C 1
ATOM 683 O O . PHE A 1 87 ? -5.884 -7.728 20.048 1.00 96.81 87 PHE A O 1
ATOM 690 N N . LYS A 1 88 ? -7.713 -7.864 18.741 1.00 96.81 88 LYS A N 1
ATOM 691 C CA . LYS A 1 88 ? -8.652 -8.350 19.757 1.00 96.81 88 LYS A CA 1
ATOM 692 C C . LYS A 1 88 ? -9.561 -9.422 19.183 1.00 96.81 88 LYS A C 1
ATOM 694 O O . LYS A 1 88 ? -10.169 -9.237 18.131 1.00 96.81 88 LYS A O 1
ATOM 699 N N . LYS A 1 89 ? -9.702 -10.521 19.919 1.00 96.50 89 LYS A N 1
ATOM 700 C CA . LYS A 1 89 ? -10.749 -11.514 19.684 1.00 96.50 89 LYS A CA 1
ATOM 701 C C . LYS A 1 89 ? -12.021 -11.038 20.386 1.00 96.50 89 LYS A C 1
ATOM 703 O O . LYS A 1 89 ? -12.027 -10.890 21.606 1.00 96.50 89 LYS A O 1
ATOM 708 N N . ILE A 1 90 ? -13.070 -10.747 19.622 1.00 96.44 90 ILE A N 1
ATOM 709 C CA . ILE A 1 90 ? -14.377 -10.314 20.135 1.00 96.44 90 ILE A CA 1
ATOM 710 C C . ILE A 1 90 ? -15.414 -11.299 19.595 1.00 96.44 90 ILE A C 1
ATOM 712 O O . ILE A 1 90 ? -15.664 -11.365 18.388 1.00 96.44 90 ILE A O 1
ATOM 716 N N . GLY A 1 91 ? -15.971 -12.116 20.491 1.00 94.31 91 GLY A N 1
ATOM 717 C CA . GLY A 1 91 ? -16.727 -13.306 20.106 1.00 94.31 91 GLY A CA 1
ATOM 718 C C . GLY A 1 91 ? -15.842 -14.285 19.325 1.00 94.31 91 GLY A C 1
ATOM 719 O O . GLY A 1 91 ? -14.727 -14.599 19.742 1.00 94.31 91 GLY A O 1
ATOM 720 N N . LYS A 1 92 ? -16.318 -14.736 18.160 1.00 93.81 92 LYS A N 1
ATOM 721 C CA . LYS A 1 92 ? -15.590 -15.664 17.274 1.00 93.81 92 LYS A CA 1
ATOM 722 C C . LYS A 1 92 ? -14.670 -14.966 16.254 1.00 93.81 92 LYS A C 1
ATOM 724 O O . LYS A 1 92 ? -13.982 -15.646 15.502 1.00 93.81 92 LYS A O 1
ATOM 729 N N . LYS A 1 93 ? -14.650 -13.626 16.201 1.00 94.12 93 LYS A N 1
ATOM 730 C CA . LYS A 1 93 ? -13.936 -12.849 15.168 1.00 94.12 93 LYS A CA 1
ATOM 731 C C . LYS A 1 93 ? -12.744 -12.082 15.751 1.00 94.12 93 LYS A C 1
ATOM 733 O O . LYS A 1 93 ? -12.793 -11.617 16.889 1.00 94.12 93 LYS A O 1
ATOM 738 N N . TYR A 1 94 ? -11.693 -11.921 14.949 1.00 95.25 94 TYR A N 1
ATOM 739 C CA . TYR A 1 94 ? -10.568 -11.031 15.249 1.00 95.25 94 TYR A CA 1
ATOM 740 C C . TYR A 1 94 ? -10.787 -9.658 14.612 1.00 95.25 94 TYR A C 1
ATOM 742 O O . TYR A 1 94 ? -11.169 -9.560 13.447 1.00 95.25 94 TYR A O 1
ATOM 750 N N . TYR A 1 95 ? -10.506 -8.614 15.381 1.00 96.69 95 TYR A N 1
ATOM 751 C CA . TYR A 1 95 ? -10.552 -7.215 14.975 1.00 96.69 95 TYR A CA 1
ATOM 752 C C . TYR A 1 95 ? -9.212 -6.563 15.277 1.00 96.69 95 TYR A C 1
ATOM 754 O O . TYR A 1 95 ? -8.547 -6.959 16.233 1.00 96.69 95 TYR A O 1
ATOM 762 N N . TYR A 1 96 ? -8.839 -5.553 14.500 1.00 97.62 96 TYR A N 1
ATOM 763 C CA . TYR A 1 96 ? -7.684 -4.716 14.786 1.00 97.62 96 TYR A CA 1
ATOM 764 C C . TYR A 1 96 ? -8.145 -3.286 15.041 1.00 97.62 96 TYR A C 1
ATOM 766 O O . TYR A 1 96 ? -9.001 -2.764 14.321 1.00 97.62 96 TYR A O 1
ATOM 774 N N . PHE A 1 97 ? -7.567 -2.666 16.060 1.00 96.88 97 PHE A N 1
ATOM 775 C CA . PHE A 1 97 ? -7.782 -1.268 16.395 1.00 96.88 97 PHE A CA 1
ATOM 776 C C . PHE A 1 97 ? -6.440 -0.540 16.320 1.00 96.88 97 PHE A C 1
ATOM 778 O O . PHE A 1 97 ? -5.447 -1.042 16.846 1.00 96.88 97 PHE A O 1
ATOM 785 N N . ASP A 1 98 ? -6.396 0.612 15.660 1.00 94.25 98 ASP A N 1
ATOM 786 C CA . ASP A 1 98 ? -5.185 1.431 15.557 1.00 94.25 98 ASP A CA 1
ATOM 787 C C . ASP A 1 98 ? -4.748 1.981 16.936 1.00 94.25 98 ASP A C 1
ATOM 789 O O . ASP A 1 98 ? -5.375 1.712 17.971 1.00 94.25 98 ASP A O 1
ATOM 793 N N . ASN A 1 99 ? -3.658 2.745 17.000 1.00 92.00 99 ASN A N 1
ATOM 794 C CA . ASN A 1 99 ? -3.171 3.321 18.258 1.00 92.00 99 ASN A CA 1
ATOM 795 C C . ASN A 1 99 ? -4.146 4.360 18.839 1.00 92.00 99 ASN A C 1
ATOM 797 O O . ASN A 1 99 ? -4.168 4.590 20.056 1.00 92.00 99 ASN A O 1
ATOM 801 N N . LYS A 1 100 ? -5.010 4.936 17.991 1.00 92.62 100 LYS A N 1
ATOM 802 C CA . LYS A 1 100 ? -6.144 5.798 18.355 1.00 92.62 100 LYS A CA 1
ATOM 803 C C . LYS A 1 100 ? -7.409 4.982 18.705 1.00 92.62 100 LYS A C 1
ATOM 805 O O . LYS A 1 100 ? -8.441 5.563 19.046 1.00 92.62 100 LYS A O 1
ATOM 810 N N . GLY A 1 101 ? -7.330 3.652 18.719 1.00 95.19 101 GLY A N 1
ATOM 811 C CA . GLY A 1 101 ? -8.413 2.722 19.036 1.00 95.19 101 GLY A CA 1
ATOM 812 C C . GLY A 1 101 ? -9.504 2.620 17.968 1.00 95.19 101 GLY A C 1
ATOM 813 O O . GLY A 1 101 ? -10.551 2.028 18.237 1.00 95.19 101 GLY A O 1
ATOM 814 N N . VAL A 1 102 ? -9.289 3.199 16.788 1.00 96.25 102 VAL A N 1
ATOM 815 C CA . VAL A 1 102 ? -10.215 3.137 15.657 1.00 96.25 102 VAL A CA 1
ATOM 816 C C . VAL A 1 102 ? -10.103 1.766 15.004 1.00 96.25 102 VAL A C 1
ATOM 818 O O . VAL A 1 102 ? -9.013 1.280 14.711 1.00 96.25 102 VAL A O 1
ATOM 821 N N . GLN A 1 103 ? -11.241 1.120 14.778 1.00 97.56 103 GLN A N 1
ATOM 822 C CA . GLN A 1 103 ? -11.307 -0.174 14.115 1.00 97.56 103 GLN A CA 1
ATOM 823 C C . GLN A 1 103 ? -10.859 -0.056 12.653 1.00 97.56 103 GLN A C 1
ATOM 825 O O . GLN A 1 103 ? -11.522 0.608 11.853 1.00 97.56 103 GLN A O 1
ATOM 830 N N . LEU A 1 104 ? -9.829 -0.812 12.282 1.00 97.06 104 LEU A N 1
ATOM 831 C CA . LEU A 1 104 ? -9.467 -1.038 10.885 1.00 97.06 104 LEU A CA 1
ATOM 832 C C . LEU A 1 104 ? -10.274 -2.199 10.290 1.00 97.06 104 LEU A C 1
ATOM 834 O O . LEU A 1 104 ? -10.743 -3.099 11.003 1.00 97.06 104 LEU A O 1
ATOM 838 N N . LYS A 1 105 ? -10.453 -2.194 8.969 1.00 95.81 105 LYS A N 1
ATOM 839 C CA . LYS A 1 105 ? -11.145 -3.265 8.245 1.00 95.81 105 LYS A CA 1
ATOM 840 C C . LYS A 1 105 ? -10.142 -4.201 7.595 1.00 95.81 105 LYS A C 1
ATOM 842 O O . LYS A 1 105 ? -9.226 -3.758 6.922 1.00 95.81 105 LYS A O 1
ATOM 847 N N . LYS A 1 106 ? -10.349 -5.501 7.798 1.00 95.38 106 LYS A N 1
ATOM 848 C CA . LYS A 1 106 ? -9.642 -6.556 7.069 1.00 95.38 106 LYS A CA 1
ATOM 849 C C . LYS A 1 106 ? -9.893 -6.398 5.561 1.00 95.38 106 LYS A C 1
ATOM 851 O O . LYS A 1 106 ? -11.000 -6.022 5.173 1.00 95.38 106 LYS A O 1
ATOM 856 N N . SER A 1 107 ? -8.885 -6.697 4.748 1.00 97.75 107 SER A N 1
ATOM 857 C CA . SER A 1 107 ? -8.911 -6.570 3.285 1.00 97.75 107 SER A CA 1
ATOM 858 C C . SER A 1 107 ? -8.275 -7.792 2.605 1.00 97.75 107 SER A C 1
ATOM 860 O O . SER A 1 107 ? -7.874 -8.736 3.287 1.00 97.75 107 SER A O 1
ATOM 862 N N . THR A 1 108 ? -8.191 -7.787 1.272 1.00 98.56 108 THR A N 1
ATOM 863 C CA . THR A 1 108 ? -7.562 -8.849 0.469 1.00 98.56 108 THR A CA 1
ATOM 864 C C . THR A 1 108 ? -6.292 -8.368 -0.233 1.00 98.56 108 THR A C 1
ATOM 866 O O . THR A 1 108 ? -6.186 -7.178 -0.542 1.00 98.56 108 THR A O 1
ATOM 869 N N . LEU A 1 109 ? -5.360 -9.284 -0.541 1.00 98.56 109 LEU A N 1
ATOM 870 C CA . LEU A 1 109 ? -4.172 -8.972 -1.354 1.00 98.56 109 LEU A CA 1
ATOM 871 C C . LEU A 1 109 ? -4.563 -8.360 -2.703 1.00 98.56 109 LEU A C 1
ATOM 873 O O . LEU A 1 109 ? -4.042 -7.312 -3.079 1.00 98.56 109 LEU A O 1
ATOM 877 N N . LYS A 1 110 ? -5.575 -8.932 -3.369 1.00 98.69 110 LYS A N 1
ATOM 878 C CA . LYS A 1 110 ? -6.169 -8.369 -4.589 1.00 98.69 110 LYS A CA 1
ATOM 879 C C . LYS A 1 110 ? -6.573 -6.905 -4.418 1.00 98.69 110 LYS A C 1
ATOM 881 O O . LYS A 1 110 ? -6.214 -6.066 -5.240 1.00 98.69 110 LYS A O 1
ATOM 886 N N . LYS A 1 111 ? -7.293 -6.560 -3.344 1.00 98.44 111 LYS A N 1
ATOM 887 C CA . LYS A 1 111 ? -7.708 -5.172 -3.085 1.00 98.44 111 LYS A CA 1
ATOM 888 C C . LYS A 1 111 ? -6.524 -4.258 -2.756 1.00 98.44 111 LYS A C 1
ATOM 890 O O . LYS A 1 111 ? -6.551 -3.101 -3.169 1.00 98.44 111 LYS A O 1
ATOM 895 N N . PHE A 1 112 ? -5.515 -4.746 -2.037 1.00 98.75 112 PHE A N 1
ATOM 896 C CA . PHE A 1 112 ? -4.290 -3.994 -1.752 1.00 98.75 112 PHE A CA 1
ATOM 897 C C . PHE A 1 112 ? -3.561 -3.608 -3.046 1.00 98.75 112 PHE A C 1
ATOM 899 O O . PHE A 1 112 ? -3.339 -2.423 -3.283 1.00 98.75 112 PHE A O 1
ATOM 906 N N . LEU A 1 113 ? -3.318 -4.568 -3.944 1.00 98.81 113 LEU A N 1
ATOM 907 C CA . LEU A 1 113 ? -2.676 -4.295 -5.236 1.00 98.81 113 LEU A CA 1
ATOM 908 C C . LEU A 1 113 ? -3.542 -3.422 -6.153 1.00 98.81 113 LEU A C 1
ATOM 910 O O . LEU A 1 113 ? -3.037 -2.465 -6.732 1.00 98.81 113 LEU A O 1
ATOM 914 N N . LYS A 1 114 ? -4.864 -3.660 -6.217 1.00 98.62 114 LYS A N 1
ATOM 915 C CA . LYS A 1 114 ? -5.796 -2.755 -6.924 1.00 98.62 114 LYS A CA 1
ATOM 916 C C . LYS A 1 114 ? -5.749 -1.332 -6.382 1.00 98.62 114 LYS A C 1
ATOM 918 O O . LYS A 1 114 ? -5.970 -0.394 -7.133 1.00 98.62 114 LYS A O 1
ATOM 923 N N . THR A 1 115 ? -5.522 -1.169 -5.081 1.00 98.62 115 THR A N 1
ATOM 924 C CA . THR A 1 115 ? -5.403 0.150 -4.455 1.00 98.62 115 THR A CA 1
ATOM 925 C C . THR A 1 115 ? -4.085 0.807 -4.847 1.00 98.62 115 THR A C 1
ATOM 927 O O . THR A 1 115 ? -4.123 1.952 -5.285 1.00 98.62 115 THR A O 1
ATOM 930 N N . GLY A 1 116 ? -2.964 0.081 -4.781 1.00 98.56 116 GLY A N 1
ATOM 931 C CA . GLY A 1 116 ? -1.645 0.576 -5.197 1.00 98.56 116 GLY A CA 1
ATOM 932 C C . GLY A 1 116 ? -1.558 0.930 -6.685 1.00 98.56 116 GLY A C 1
ATOM 933 O O . GLY A 1 116 ? -0.845 1.848 -7.057 1.00 98.56 116 GLY A O 1
ATOM 934 N N . LEU A 1 117 ? -2.348 0.284 -7.545 1.00 98.62 117 LEU A N 1
ATOM 935 C CA . LEU A 1 117 ? -2.431 0.636 -8.968 1.00 98.62 117 LEU A CA 1
ATOM 936 C C . LEU A 1 117 ? -3.139 1.971 -9.241 1.00 98.62 117 LEU A C 1
ATOM 938 O O . LEU A 1 117 ? -3.019 2.504 -10.339 1.00 98.62 117 LEU A O 1
ATOM 942 N N . LYS A 1 118 ? -3.899 2.525 -8.288 1.00 98.25 118 LYS A N 1
ATOM 943 C CA . LYS A 1 118 ? -4.698 3.732 -8.548 1.00 98.25 118 LYS A CA 1
ATOM 944 C C . LYS A 1 118 ? -3.855 4.974 -8.868 1.00 98.25 118 LYS A C 1
ATOM 946 O O . LYS A 1 118 ? -4.250 5.667 -9.795 1.00 98.25 118 LYS A O 1
ATOM 951 N N . PRO A 1 119 ? -2.750 5.296 -8.165 1.00 98.12 119 PRO A N 1
ATOM 952 C CA . PRO A 1 119 ? -1.947 6.476 -8.492 1.00 98.12 119 PRO A CA 1
ATOM 953 C C . PRO A 1 119 ? -1.048 6.285 -9.726 1.00 98.12 119 PRO A C 1
ATOM 955 O O . PRO A 1 119 ? -0.504 7.266 -10.230 1.00 98.12 119 PRO A O 1
ATOM 958 N N . VAL A 1 120 ? -0.887 5.047 -10.216 1.00 98.25 120 VAL A N 1
ATOM 959 C CA . VAL A 1 120 ? -0.037 4.736 -11.375 1.00 98.25 120 VAL A CA 1
ATOM 960 C C . VAL A 1 120 ? -0.469 5.553 -12.586 1.00 98.25 120 VAL A C 1
ATOM 962 O O . VAL A 1 120 ? -1.659 5.626 -12.898 1.00 98.25 120 VAL A O 1
ATOM 965 N N . GLY A 1 121 ? 0.505 6.152 -13.269 1.00 96.88 121 GLY A N 1
ATOM 966 C CA . GLY A 1 121 ? 0.255 6.878 -14.511 1.00 96.88 121 GLY A CA 1
ATOM 967 C C . GLY A 1 121 ? -0.396 8.252 -14.326 1.00 96.88 121 GLY A C 1
ATOM 968 O O . GLY A 1 121 ? -0.792 8.859 -15.314 1.00 96.88 121 GLY A O 1
ATOM 969 N N . GLN A 1 122 ? -0.555 8.729 -13.087 1.00 96.62 122 GLN A N 1
ATOM 970 C CA . GLN A 1 122 ? -1.241 9.997 -12.808 1.00 96.62 122 GLN A CA 1
ATOM 971 C C . GLN A 1 122 ? -0.763 10.718 -11.539 1.00 96.62 122 GLN A C 1
ATOM 973 O O . GLN A 1 122 ? -1.458 11.583 -11.004 1.00 96.62 122 GLN A O 1
ATOM 978 N N . THR A 1 123 ? 0.375 10.321 -10.975 1.00 97.75 123 THR A N 1
ATOM 979 C CA . THR A 1 123 ? 0.926 10.922 -9.755 1.00 97.75 123 THR A CA 1
ATOM 980 C C . THR A 1 123 ? 2.439 11.006 -9.873 1.00 97.75 123 THR A C 1
ATOM 982 O O . THR A 1 123 ? 3.102 9.983 -10.040 1.00 97.75 123 THR A O 1
ATOM 985 N N . LEU A 1 124 ? 2.973 12.225 -9.795 1.00 97.75 124 LEU A N 1
ATOM 986 C CA . LEU A 1 124 ? 4.407 12.491 -9.887 1.00 97.75 124 LEU A CA 1
ATOM 987 C C . LEU A 1 124 ? 5.120 12.265 -8.549 1.00 97.75 124 LEU A C 1
ATOM 989 O O . LEU A 1 124 ? 4.513 12.302 -7.471 1.00 97.75 124 LEU A O 1
ATOM 993 N N . TYR A 1 125 ? 6.423 12.011 -8.643 1.00 96.62 125 TYR A N 1
ATOM 994 C CA . TYR A 1 125 ? 7.305 11.827 -7.502 1.00 96.62 125 TYR A CA 1
ATOM 995 C C . TYR A 1 125 ? 7.626 13.183 -6.899 1.00 96.62 125 TYR A C 1
ATOM 997 O O . TYR A 1 125 ? 8.329 13.976 -7.511 1.00 96.62 125 TYR A O 1
ATOM 1005 N N . VAL A 1 126 ? 7.201 13.416 -5.663 1.00 95.12 126 VAL A N 1
ATOM 1006 C CA . VAL A 1 126 ? 7.605 14.603 -4.910 1.00 95.12 126 VAL A CA 1
ATOM 1007 C C . VAL A 1 126 ? 8.260 14.141 -3.623 1.00 95.12 126 VAL A C 1
ATOM 1009 O O . VAL A 1 126 ? 7.604 13.534 -2.779 1.00 95.12 126 VAL A O 1
ATOM 1012 N N . TRP A 1 127 ? 9.556 14.419 -3.468 1.00 91.44 127 TRP A N 1
ATOM 1013 C CA . TRP A 1 127 ? 10.282 14.109 -2.235 1.00 91.44 127 TRP A CA 1
ATOM 1014 C C . TRP A 1 127 ? 9.616 14.823 -1.056 1.00 91.44 127 TRP A C 1
ATOM 1016 O O . TRP A 1 127 ? 9.527 16.049 -1.080 1.00 91.44 127 TRP A O 1
ATOM 1026 N N . GLY A 1 128 ? 9.159 14.098 -0.032 1.00 87.56 128 GLY A N 1
ATOM 1027 C CA . GLY A 1 128 ? 8.393 14.695 1.064 1.00 87.56 128 GLY A CA 1
ATOM 1028 C C . GLY A 1 128 ? 6.987 15.154 0.657 1.00 87.56 128 GLY A C 1
ATOM 1029 O O . GLY A 1 128 ? 6.399 15.983 1.335 1.00 87.56 128 GLY A O 1
ATOM 1030 N N . GLY A 1 129 ? 6.438 14.664 -0.459 1.00 85.38 129 GLY A N 1
ATOM 1031 C CA . GLY A 1 129 ? 5.080 15.002 -0.902 1.00 85.38 129 GLY A CA 1
ATOM 1032 C C . GLY A 1 129 ? 3.991 14.290 -0.092 1.00 85.38 129 GLY A C 1
ATOM 1033 O O . GLY A 1 129 ? 2.921 14.855 0.147 1.00 85.38 129 GLY A O 1
ATOM 1034 N N . GLY A 1 130 ? 4.276 13.061 0.363 1.00 82.50 130 GLY A N 1
ATOM 1035 C CA . GLY A 1 130 ? 3.391 12.276 1.231 1.00 82.50 130 GLY A CA 1
ATOM 1036 C C . GLY A 1 130 ? 3.750 12.334 2.719 1.00 82.50 130 GLY A C 1
ATOM 1037 O O . GLY A 1 130 ? 2.948 11.908 3.555 1.00 82.50 130 GLY A O 1
ATOM 1038 N N . TRP A 1 131 ? 4.919 12.881 3.053 1.00 82.25 131 TRP A N 1
ATOM 1039 C CA . TRP A 1 131 ? 5.409 13.068 4.417 1.00 82.25 131 TRP A CA 1
ATOM 1040 C C . TRP A 1 131 ? 5.381 14.548 4.804 1.00 82.25 131 TRP A C 1
ATOM 1042 O O . TRP A 1 131 ? 5.728 15.406 4.003 1.00 82.25 131 TRP A O 1
ATOM 1052 N N . ASN A 1 132 ? 5.015 14.867 6.044 1.00 71.38 132 ASN A N 1
ATOM 1053 C CA . ASN A 1 132 ? 5.274 16.190 6.608 1.00 71.38 132 ASN A CA 1
ATOM 1054 C C . ASN A 1 132 ? 5.501 16.111 8.124 1.00 71.38 132 ASN A C 1
ATOM 1056 O O . ASN A 1 132 ? 4.944 15.262 8.834 1.00 71.38 132 ASN A O 1
ATOM 1060 N N . LYS A 1 133 ? 6.353 17.008 8.627 1.00 66.62 133 LYS A N 1
ATOM 1061 C CA . LYS A 1 133 ? 6.697 17.067 10.052 1.00 66.62 133 LYS A CA 1
ATOM 1062 C C . LYS A 1 133 ? 5.509 17.563 10.874 1.00 66.62 133 LYS A C 1
ATOM 1064 O O . LYS A 1 133 ? 5.315 17.151 12.018 1.00 66.62 133 LYS A O 1
ATOM 1069 N N . GLU A 1 134 ? 4.705 18.425 10.265 1.00 63.44 134 GLU A N 1
ATOM 1070 C CA . GLU A 1 134 ? 3.553 19.087 10.860 1.00 63.44 134 GLU A CA 1
ATOM 1071 C C . GLU A 1 134 ? 2.362 18.125 11.070 1.00 63.44 134 GLU A C 1
ATOM 1073 O O . GLU A 1 134 ? 1.686 18.249 12.094 1.00 63.44 134 GLU A O 1
ATOM 1078 N N . ASP A 1 135 ? 2.142 17.109 10.210 1.00 58.09 135 ASP A N 1
ATOM 1079 C CA . ASP A 1 135 ? 1.041 16.124 10.341 1.00 58.09 135 ASP A CA 1
ATOM 1080 C C . ASP A 1 135 ? 1.492 14.739 10.850 1.00 58.09 135 ASP A C 1
ATOM 1082 O O . ASP A 1 135 ? 0.932 13.698 10.494 1.00 58.09 135 ASP A O 1
ATOM 1086 N N . THR A 1 136 ? 2.447 14.684 11.783 1.00 59.38 136 THR A N 1
ATOM 1087 C CA . THR A 1 136 ? 2.874 13.434 12.460 1.00 59.38 136 THR A CA 1
ATOM 1088 C C . THR A 1 136 ? 3.502 12.378 11.533 1.00 59.38 136 THR A C 1
ATOM 1090 O O . THR A 1 136 ? 3.449 11.186 11.839 1.00 59.38 136 THR A O 1
ATOM 1093 N N . GLY A 1 137 ? 4.093 12.809 10.412 1.00 77.69 137 GLY A N 1
ATOM 1094 C CA . GLY A 1 137 ? 4.815 11.972 9.449 1.00 77.69 137 GLY A CA 1
ATOM 1095 C C . GLY A 1 137 ? 3.994 11.544 8.231 1.00 77.69 137 GLY A C 1
ATOM 1096 O O . GLY A 1 137 ? 4.573 11.236 7.198 1.00 77.69 137 GLY A O 1
ATOM 1097 N N . ALA A 1 138 ? 2.659 11.569 8.296 1.00 85.88 138 ALA A N 1
ATOM 1098 C CA . ALA A 1 138 ? 1.795 11.275 7.153 1.00 85.88 138 ALA A CA 1
ATOM 1099 C C . ALA A 1 138 ? 0.977 12.508 6.783 1.00 85.88 138 ALA A C 1
ATOM 1101 O O . ALA A 1 138 ? 0.071 12.891 7.526 1.00 85.88 138 ALA A O 1
ATOM 1102 N N . GLY A 1 139 ? 1.253 13.078 5.610 1.00 87.75 139 GLY A N 1
ATOM 1103 C CA . GLY A 1 139 ? 0.546 14.258 5.133 1.00 87.75 139 GLY A CA 1
ATOM 1104 C C . GLY A 1 139 ? -0.954 14.017 4.954 1.00 87.75 139 GLY A C 1
ATOM 1105 O O . GLY A 1 139 ? -1.421 12.882 4.792 1.00 87.75 139 GLY A O 1
ATOM 1106 N N . LYS A 1 140 ? -1.733 15.103 4.956 1.00 90.50 140 LYS A N 1
ATOM 1107 C CA . LYS A 1 140 ? -3.198 15.091 4.789 1.00 90.50 140 LYS A CA 1
ATOM 1108 C C . LYS A 1 140 ? -3.689 14.165 3.668 1.00 90.50 140 LYS A C 1
ATOM 1110 O O . LYS A 1 140 ? -4.668 13.436 3.861 1.00 90.50 140 LYS A O 1
ATOM 1115 N N . GLU A 1 141 ? -3.043 14.185 2.506 1.00 91.19 141 GLU A N 1
ATOM 1116 C CA . GLU A 1 141 ? -3.400 13.346 1.362 1.00 91.19 141 GLU A CA 1
ATOM 1117 C C . GLU A 1 141 ? -3.127 11.853 1.626 1.00 91.19 141 GLU A C 1
ATOM 1119 O O . GLU A 1 141 ? -3.960 11.017 1.273 1.00 91.19 141 GLU A O 1
ATOM 1124 N N . ALA A 1 142 ? -2.045 11.505 2.333 1.00 90.50 142 ALA A N 1
ATOM 1125 C CA . ALA A 1 142 ? -1.717 10.123 2.702 1.00 90.50 142 ALA A CA 1
ATOM 1126 C C . ALA A 1 142 ? -2.741 9.497 3.674 1.00 90.50 142 ALA A C 1
ATOM 1128 O O . ALA A 1 142 ? -2.915 8.277 3.696 1.00 90.50 142 ALA A O 1
ATOM 1129 N N . VAL A 1 143 ? -3.463 10.325 4.442 1.00 92.75 143 VAL A N 1
ATOM 1130 C CA . VAL A 1 143 ? -4.547 9.912 5.360 1.00 92.75 143 VAL A CA 1
ATOM 1131 C C . VAL A 1 143 ? -5.954 10.252 4.851 1.00 92.75 143 VAL A C 1
ATOM 1133 O O . VAL A 1 143 ? -6.919 10.322 5.627 1.00 92.75 143 VAL A O 1
ATOM 1136 N N . THR A 1 144 ? -6.092 10.454 3.542 1.00 94.38 144 THR A N 1
ATOM 1137 C CA . THR A 1 144 ? -7.373 10.686 2.871 1.00 94.38 144 THR A CA 1
ATOM 1138 C C . THR A 1 144 ? -7.734 9.491 1.990 1.00 94.38 144 THR A C 1
ATOM 1140 O O . THR A 1 144 ? -6.898 8.924 1.287 1.00 94.38 144 THR A O 1
ATOM 1143 N N . LEU A 1 145 ? -8.997 9.069 2.064 1.00 95.56 145 LEU A N 1
ATOM 1144 C CA . LEU A 1 145 ? -9.527 8.018 1.208 1.00 95.56 145 LEU A CA 1
ATOM 1145 C C . LEU A 1 145 ? -9.722 8.529 -0.219 1.00 95.56 145 LEU A C 1
ATOM 1147 O O . LEU A 1 145 ? -10.369 9.552 -0.432 1.00 95.56 145 LEU A O 1
ATOM 1151 N N . GLY A 1 146 ? -9.243 7.752 -1.184 1.00 95.94 146 GLY A N 1
ATOM 1152 C CA . GLY A 1 146 ? -9.281 8.089 -2.601 1.00 95.94 146 GLY A CA 1
ATOM 1153 C C . GLY A 1 146 ? -8.007 8.773 -3.088 1.00 95.94 146 GLY A C 1
ATOM 1154 O O . GLY A 1 146 ? -7.120 9.128 -2.314 1.00 95.94 146 GLY A O 1
ATOM 1155 N N . ILE A 1 147 ? -7.912 8.897 -4.412 1.00 94.25 147 ILE A N 1
ATOM 1156 C CA . ILE A 1 147 ? -6.835 9.631 -5.078 1.00 94.25 147 ILE A CA 1
ATOM 1157 C C . ILE A 1 147 ? -7.071 11.124 -4.873 1.00 94.25 147 ILE A C 1
ATOM 1159 O O . ILE A 1 147 ? -8.190 11.606 -5.060 1.00 94.25 147 ILE A O 1
ATOM 1163 N N . SER A 1 148 ? -6.022 11.854 -4.492 1.00 94.25 148 SER A N 1
ATOM 1164 C CA . SER A 1 148 ? -6.100 13.308 -4.399 1.00 94.25 148 SER A CA 1
ATOM 1165 C C . SER A 1 148 ? -6.263 13.906 -5.792 1.00 94.25 148 SER A C 1
ATOM 1167 O O . SER A 1 148 ? -5.447 13.668 -6.681 1.00 94.25 148 SER A O 1
ATOM 1169 N N . SER A 1 149 ? -7.273 14.758 -5.977 1.00 93.62 149 SER A N 1
ATOM 1170 C CA . SER A 1 149 ? -7.424 15.518 -7.223 1.00 93.62 149 SER A CA 1
ATOM 1171 C C . SER A 1 149 ? -6.231 16.440 -7.493 1.00 93.62 149 SER A C 1
ATOM 1173 O O . SER A 1 149 ? -6.033 16.854 -8.630 1.00 93.62 149 SER A O 1
ATOM 1175 N N . LYS A 1 150 ? -5.458 16.799 -6.457 1.00 94.81 150 LYS A N 1
ATOM 1176 C CA . LYS A 1 150 ? -4.256 17.626 -6.611 1.00 94.81 150 LYS A CA 1
ATOM 1177 C C . LYS A 1 150 ? -3.144 16.884 -7.343 1.00 94.81 150 LYS A C 1
ATOM 1179 O O . LYS A 1 150 ? -2.553 17.475 -8.229 1.00 94.81 150 LYS A O 1
ATOM 1184 N N . TRP A 1 151 ? -2.941 15.596 -7.061 1.00 96.50 151 TRP A N 1
ATOM 1185 C CA . TRP A 1 151 ? -1.918 14.794 -7.741 1.00 96.50 151 TRP A CA 1
ATOM 1186 C C . TRP A 1 151 ? -2.154 14.739 -9.244 1.00 96.50 151 TRP A C 1
ATOM 1188 O O . TRP A 1 151 ? -1.232 14.975 -10.016 1.00 96.50 151 TRP A O 1
ATOM 1198 N N . LYS A 1 152 ? -3.410 14.523 -9.660 1.00 95.06 152 LYS A N 1
ATOM 1199 C CA . LYS A 1 152 ? -3.770 14.545 -11.081 1.00 95.06 152 LYS A CA 1
ATOM 1200 C C . LYS A 1 152 ? -3.562 15.927 -11.702 1.00 95.06 152 LYS A C 1
ATOM 1202 O O . LYS A 1 152 ? -2.992 16.021 -12.778 1.00 95.06 152 LYS A O 1
ATOM 1207 N N . LYS A 1 153 ? -3.986 16.999 -11.021 1.00 97.00 153 LYS A N 1
ATOM 1208 C CA . LYS A 1 153 ? -3.790 18.379 -11.501 1.00 97.00 153 LYS A CA 1
ATOM 1209 C C . LYS A 1 153 ? -2.313 18.745 -11.632 1.00 97.00 153 LYS A C 1
ATOM 1211 O O . LYS A 1 153 ? -1.942 19.422 -12.580 1.00 97.00 153 LYS A O 1
ATOM 1216 N N . PHE A 1 154 ? -1.488 18.315 -10.682 1.00 97.44 154 PHE A N 1
ATOM 1217 C CA . PHE A 1 154 ? -0.051 18.536 -10.716 1.00 97.44 154 PHE A CA 1
ATOM 1218 C C . PHE A 1 154 ? 0.602 17.731 -11.841 1.00 97.44 154 PHE A C 1
ATOM 1220 O O . PHE A 1 154 ? 1.375 18.290 -12.609 1.00 97.44 154 PHE A O 1
ATOM 1227 N N . TYR A 1 155 ? 0.221 16.463 -12.009 1.00 97.56 155 TYR A N 1
ATOM 1228 C CA . TYR A 1 155 ? 0.626 15.650 -13.155 1.00 97.56 155 TYR A CA 1
ATOM 1229 C C . TYR A 1 155 ? 0.269 16.318 -14.494 1.00 97.56 155 TYR A C 1
ATOM 1231 O O . TYR A 1 155 ? 1.127 16.443 -15.356 1.00 97.56 155 TYR A O 1
ATOM 1239 N N . ASP A 1 156 ? -0.958 16.825 -14.644 1.00 97.06 156 ASP A N 1
ATOM 1240 C CA . ASP A 1 156 ? -1.420 17.472 -15.883 1.00 97.06 156 ASP A CA 1
ATOM 1241 C C . ASP A 1 156 ? -0.713 18.793 -16.194 1.00 97.06 156 ASP A C 1
ATOM 1243 O O . ASP A 1 156 ? -0.669 19.207 -17.350 1.00 97.06 156 ASP A O 1
ATOM 1247 N N . LYS A 1 157 ? -0.181 19.463 -15.168 1.00 97.00 157 LYS A N 1
ATOM 1248 C CA . LYS A 1 157 ? 0.549 20.726 -15.306 1.00 97.00 157 LYS A CA 1
ATOM 1249 C C . LYS A 1 157 ? 2.001 20.526 -15.755 1.00 97.00 157 LYS A C 1
ATOM 1251 O O . LYS A 1 157 ? 2.593 21.468 -16.268 1.00 97.00 157 LYS A O 1
ATOM 1256 N N . ASN A 1 158 ? 2.570 19.346 -15.528 1.00 96.56 158 ASN A N 1
ATOM 1257 C CA . ASN A 1 158 ? 3.952 19.026 -15.872 1.00 96.56 158 ASN A CA 1
ATOM 1258 C C . ASN A 1 158 ? 4.002 18.123 -17.113 1.00 96.56 158 ASN A C 1
ATOM 1260 O O . ASN A 1 158 ? 3.012 17.491 -17.488 1.00 96.56 158 ASN A O 1
ATOM 1264 N N . ASP A 1 159 ? 5.164 18.040 -17.745 1.00 94.94 159 ASP A N 1
ATOM 1265 C CA . ASP A 1 159 ? 5.383 17.319 -18.997 1.00 94.94 159 ASP A CA 1
ATOM 1266 C C . ASP A 1 159 ? 6.595 16.375 -18.896 1.00 94.94 159 ASP A C 1
ATOM 1268 O O . ASP A 1 159 ? 7.024 16.008 -17.798 1.00 94.94 159 ASP A O 1
ATOM 1272 N N . ALA A 1 160 ? 7.098 15.917 -20.044 1.00 95.56 160 ALA A N 1
ATOM 1273 C CA . ALA A 1 160 ? 8.211 14.975 -20.137 1.00 95.56 160 ALA A CA 1
ATOM 1274 C C . ALA A 1 160 ? 9.511 15.487 -19.483 1.00 95.56 160 ALA A C 1
ATOM 1276 O O . ALA A 1 160 ? 10.320 14.661 -19.062 1.00 95.56 160 ALA A O 1
ATOM 1277 N N . ASP A 1 161 ? 9.671 16.806 -19.319 1.00 95.44 161 ASP A N 1
ATOM 1278 C CA . ASP A 1 161 ? 10.877 17.440 -18.772 1.00 95.44 161 ASP A CA 1
ATOM 1279 C C . ASP A 1 161 ? 10.815 17.630 -17.243 1.00 95.44 161 ASP A C 1
ATOM 1281 O O . ASP A 1 161 ? 11.655 18.307 -16.647 1.00 95.44 161 ASP A O 1
ATOM 1285 N N . TYR A 1 162 ? 9.817 17.033 -16.582 1.00 96.50 162 TYR A N 1
ATOM 1286 C CA . TYR A 1 162 ? 9.631 17.129 -15.137 1.00 96.50 162 TYR A CA 1
ATOM 1287 C C . TYR A 1 162 ? 10.883 16.720 -14.332 1.00 96.50 162 TYR A C 1
ATOM 1289 O O . TYR A 1 162 ? 11.274 15.551 -14.297 1.00 96.50 162 TYR A O 1
ATOM 1297 N N . ASP A 1 163 ? 11.444 17.680 -13.588 1.00 95.12 163 ASP A N 1
ATOM 1298 C CA . ASP A 1 163 ? 12.554 17.480 -12.654 1.00 95.12 163 ASP A CA 1
ATOM 1299 C C . ASP A 1 163 ? 12.080 17.590 -11.198 1.00 95.12 163 ASP A C 1
ATOM 1301 O O . ASP A 1 163 ? 11.798 18.672 -10.671 1.00 95.12 163 ASP A O 1
ATOM 1305 N N . TYR A 1 164 ? 12.053 16.449 -10.508 1.00 93.62 164 TYR A N 1
ATOM 1306 C CA . TYR A 1 164 ? 11.614 16.372 -9.116 1.00 93.62 164 TYR A CA 1
ATOM 1307 C C . TYR A 1 164 ? 12.464 17.217 -8.153 1.00 93.62 164 TYR A C 1
ATOM 1309 O O . TYR A 1 164 ? 11.989 17.539 -7.059 1.00 93.62 164 TYR A O 1
ATOM 1317 N N . ASN A 1 165 ? 13.705 17.578 -8.514 1.00 94.69 165 ASN A N 1
ATOM 1318 C CA . ASN A 1 165 ? 14.565 18.403 -7.663 1.00 94.69 165 ASN A CA 1
ATOM 1319 C C . ASN A 1 165 ? 13.989 19.806 -7.453 1.00 94.69 165 ASN A C 1
ATOM 1321 O O . ASN A 1 165 ? 14.154 20.374 -6.372 1.00 94.69 165 ASN A O 1
ATOM 1325 N N . GLN A 1 166 ? 13.253 20.325 -8.437 1.00 94.81 166 GLN A N 1
ATOM 1326 C CA . GLN A 1 166 ? 12.618 21.644 -8.382 1.00 94.81 166 GLN A CA 1
ATOM 1327 C C . GLN A 1 166 ? 11.363 21.659 -7.503 1.00 94.81 166 GLN A C 1
ATOM 1329 O O . GLN A 1 166 ? 10.898 22.718 -7.081 1.00 94.81 166 GLN A O 1
ATOM 1334 N N . THR A 1 167 ? 10.805 20.482 -7.208 1.00 93.56 167 THR A N 1
ATOM 1335 C CA . THR A 1 167 ? 9.530 20.352 -6.496 1.00 93.56 167 THR A CA 1
ATOM 1336 C C . THR A 1 167 ? 9.655 19.610 -5.174 1.00 93.56 167 THR A C 1
ATOM 1338 O O . THR A 1 167 ? 8.648 19.233 -4.582 1.00 93.56 167 THR A O 1
ATOM 1341 N N . ARG A 1 168 ? 10.879 19.393 -4.677 1.00 91.75 168 ARG A N 1
ATOM 1342 C CA . ARG A 1 168 ? 11.110 18.763 -3.369 1.00 91.75 168 ARG A CA 1
ATOM 1343 C C . ARG A 1 168 ? 10.377 19.531 -2.273 1.00 91.75 168 ARG A C 1
ATOM 1345 O O . ARG A 1 168 ? 10.418 20.756 -2.226 1.00 91.75 168 ARG A O 1
ATOM 1352 N N . TYR A 1 169 ? 9.734 18.791 -1.379 1.00 89.19 169 TYR A N 1
ATOM 1353 C CA . TYR A 1 169 ? 8.953 19.297 -0.252 1.00 89.19 169 TYR A CA 1
ATOM 1354 C C . TYR A 1 169 ? 7.723 20.136 -0.634 1.00 89.19 169 TYR A C 1
ATOM 1356 O O . TYR A 1 169 ? 7.115 20.743 0.248 1.00 89.19 169 TYR A O 1
ATOM 1364 N N . GLN A 1 170 ? 7.303 20.140 -1.908 1.00 90.12 170 GLN A N 1
ATOM 1365 C CA . GLN A 1 170 ? 5.974 20.623 -2.291 1.00 90.12 170 GLN A CA 1
ATOM 1366 C C . GLN A 1 170 ? 4.919 19.640 -1.774 1.00 90.12 170 GLN A C 1
ATOM 1368 O O . GLN A 1 170 ? 4.459 18.725 -2.462 1.00 90.12 170 GLN A O 1
ATOM 1373 N N . ILE A 1 171 ? 4.573 19.809 -0.501 1.00 82.38 171 ILE A N 1
ATOM 1374 C CA . ILE A 1 171 ? 3.520 19.043 0.149 1.00 82.38 171 ILE A CA 1
ATOM 1375 C C . ILE A 1 171 ? 2.228 19.177 -0.673 1.00 82.38 171 ILE A C 1
ATOM 1377 O O . ILE A 1 171 ? 1.936 20.245 -1.206 1.00 82.38 171 ILE A O 1
ATOM 1381 N N . HIS A 1 172 ? 1.455 18.092 -0.766 1.00 89.06 172 HIS A N 1
ATOM 1382 C CA . HIS A 1 172 ? 0.184 17.958 -1.506 1.00 89.06 172 HIS A CA 1
ATOM 1383 C C . HIS A 1 172 ? 0.247 17.579 -2.995 1.00 89.06 172 HIS A C 1
ATOM 1385 O O . HIS A 1 172 ? -0.760 17.070 -3.502 1.00 89.06 172 HIS A O 1
ATOM 1391 N N . ASP A 1 173 ? 1.363 17.800 -3.687 1.00 91.75 173 ASP A N 1
ATOM 1392 C CA . ASP A 1 173 ? 1.396 17.746 -5.159 1.00 91.75 173 ASP A CA 1
ATOM 1393 C C . ASP A 1 173 ? 1.812 16.384 -5.734 1.00 91.75 173 ASP A C 1
ATOM 1395 O O . ASP A 1 173 ? 1.450 16.038 -6.859 1.00 91.75 173 ASP A O 1
ATOM 1399 N N . GLY A 1 174 ? 2.445 15.536 -4.926 1.00 94.19 174 GLY A N 1
ATOM 1400 C CA . GLY A 1 174 ? 2.818 14.185 -5.329 1.00 94.19 174 GLY A CA 1
ATOM 1401 C C . GLY A 1 174 ? 3.079 13.263 -4.150 1.00 94.19 174 GLY A C 1
ATOM 1402 O O . GLY A 1 174 ? 2.700 13.550 -3.013 1.00 94.19 174 GLY A O 1
ATOM 1403 N N . LEU A 1 175 ? 3.721 12.134 -4.438 1.00 94.69 175 LEU A N 1
ATOM 1404 C CA . LEU A 1 175 ? 4.070 11.122 -3.444 1.00 94.69 175 LEU A CA 1
ATOM 1405 C C . LEU A 1 175 ? 5.529 10.712 -3.600 1.00 94.69 175 LEU A C 1
ATOM 1407 O O . LEU A 1 175 ? 5.962 10.350 -4.690 1.00 94.69 175 LEU A O 1
ATOM 1411 N N . ASP A 1 176 ? 6.262 10.684 -2.499 1.00 94.06 176 ASP A N 1
ATOM 1412 C CA . ASP A 1 176 ? 7.493 9.911 -2.385 1.00 94.06 176 ASP A CA 1
ATOM 1413 C C . ASP A 1 176 ? 7.179 8.421 -2.173 1.00 94.06 176 ASP A C 1
ATOM 1415 O O . ASP A 1 176 ? 6.017 8.005 -2.107 1.00 94.06 176 ASP A O 1
ATOM 1419 N N . CYS A 1 177 ? 8.218 7.585 -2.116 1.00 94.50 177 CYS A N 1
ATOM 1420 C CA . CYS A 1 177 ? 8.055 6.136 -2.008 1.00 94.50 177 CYS A CA 1
ATOM 1421 C C . CYS A 1 177 ? 7.296 5.725 -0.731 1.00 94.50 177 CYS A C 1
ATOM 1423 O O . CYS A 1 177 ? 6.333 4.956 -0.817 1.00 94.50 177 CYS A O 1
ATOM 1425 N N . SER A 1 178 ? 7.649 6.296 0.424 1.00 93.50 178 SER A N 1
ATOM 1426 C CA . SER A 1 178 ? 6.981 6.049 1.711 1.00 93.50 178 SER A CA 1
ATOM 1427 C C . SER A 1 178 ? 5.575 6.640 1.763 1.00 93.50 178 SER A C 1
ATOM 1429 O O . SER A 1 178 ? 4.630 5.975 2.196 1.00 93.50 178 SER A O 1
ATOM 1431 N N . GLY A 1 179 ? 5.379 7.847 1.226 1.00 94.31 179 GLY A N 1
ATOM 1432 C CA . GLY A 1 179 ? 4.062 8.445 1.029 1.00 94.31 179 GLY A CA 1
ATOM 1433 C C . GLY A 1 179 ? 3.120 7.536 0.243 1.00 94.31 179 GLY A C 1
ATOM 1434 O O . GLY A 1 179 ? 1.966 7.331 0.631 1.00 94.31 179 GLY A O 1
ATOM 1435 N N . TYR A 1 180 ? 3.620 6.947 -0.842 1.00 96.56 180 TYR A N 1
ATOM 1436 C CA . TYR A 1 180 ? 2.870 6.033 -1.698 1.00 96.56 180 TYR A CA 1
ATOM 1437 C C . TYR A 1 180 ? 2.495 4.720 -1.004 1.00 96.56 180 TYR A C 1
ATOM 1439 O O . TYR A 1 180 ? 1.323 4.311 -1.041 1.00 96.56 180 TYR A O 1
ATOM 1447 N N . VAL A 1 181 ? 3.447 4.062 -0.341 1.00 96.88 181 VAL A N 1
ATOM 1448 C CA . VAL A 1 181 ? 3.163 2.814 0.383 1.00 96.88 181 VAL A CA 1
ATOM 1449 C C . VAL A 1 181 ? 2.232 3.082 1.563 1.00 96.88 181 VAL A C 1
ATOM 1451 O O . VAL A 1 181 ? 1.215 2.394 1.711 1.00 96.88 181 VAL A O 1
ATOM 1454 N N . GLY A 1 182 ? 2.489 4.144 2.327 1.00 95.69 182 GLY A N 1
ATOM 1455 C CA . GLY A 1 182 ? 1.640 4.586 3.426 1.00 95.69 182 GLY A CA 1
ATOM 1456 C C . GLY A 1 182 ? 0.207 4.901 2.985 1.00 95.69 182 GLY A C 1
ATOM 1457 O O . GLY A 1 182 ? -0.746 4.415 3.604 1.00 95.69 182 GLY A O 1
ATOM 1458 N N . TRP A 1 183 ? 0.025 5.631 1.877 1.00 96.88 183 TRP A N 1
ATOM 1459 C CA . TRP A 1 183 ? -1.296 5.897 1.292 1.00 96.88 183 TRP A CA 1
ATOM 1460 C C . TRP A 1 183 ? -1.996 4.606 0.849 1.00 96.88 183 TRP A C 1
ATOM 1462 O O . TRP A 1 183 ? -3.198 4.434 1.096 1.00 96.88 183 TRP A O 1
ATOM 1472 N N . THR A 1 184 ? -1.256 3.670 0.246 1.00 98.25 184 THR A N 1
ATOM 1473 C CA . THR A 1 184 ? -1.800 2.384 -0.216 1.00 98.25 184 THR A CA 1
ATOM 1474 C C . THR A 1 184 ? -2.297 1.547 0.962 1.00 98.25 184 THR A C 1
ATOM 1476 O O . THR A 1 184 ? -3.423 1.034 0.943 1.00 98.25 184 THR A O 1
ATOM 1479 N N . VAL A 1 185 ? -1.506 1.455 2.033 1.00 97.25 185 VAL A N 1
ATOM 1480 C CA . VAL A 1 185 ? -1.888 0.782 3.283 1.00 97.25 185 VAL A CA 1
ATOM 1481 C C . VAL A 1 185 ? -3.089 1.478 3.929 1.00 97.25 185 VAL A C 1
ATOM 1483 O O . VAL A 1 185 ? -4.050 0.807 4.329 1.00 97.25 185 VAL A O 1
ATOM 1486 N N . TYR A 1 186 ? -3.090 2.815 3.968 1.00 97.00 186 TYR A N 1
ATOM 1487 C CA . TYR A 1 186 ? -4.195 3.602 4.509 1.00 97.00 186 TYR A CA 1
ATOM 1488 C C . TYR A 1 186 ? -5.512 3.273 3.807 1.00 97.00 186 TYR A C 1
ATOM 1490 O O . TYR A 1 186 ? -6.474 2.851 4.456 1.00 97.00 186 TYR A O 1
ATOM 1498 N N . ASN A 1 187 ? -5.528 3.393 2.480 1.00 98.06 187 ASN A N 1
ATOM 1499 C CA . ASN A 1 187 ? -6.699 3.183 1.630 1.00 98.06 187 ASN A CA 1
ATOM 1500 C C . ASN A 1 187 ? -7.158 1.722 1.570 1.00 98.06 187 ASN A C 1
ATOM 1502 O O . ASN A 1 187 ? -8.303 1.436 1.210 1.00 98.06 187 ASN A O 1
ATOM 1506 N N . THR A 1 188 ? -6.294 0.791 1.968 1.00 98.06 188 THR A N 1
ATOM 1507 C CA . THR A 1 188 ? -6.636 -0.629 2.047 1.00 98.06 188 THR A CA 1
ATOM 1508 C C . THR A 1 188 ? -7.439 -0.959 3.305 1.00 98.06 188 THR A C 1
ATOM 1510 O O . THR A 1 188 ? -8.379 -1.757 3.228 1.00 98.06 188 THR A O 1
ATOM 1513 N N . PHE A 1 189 ? -7.108 -0.351 4.451 1.00 97.25 189 PHE A N 1
ATOM 1514 C CA . PHE A 1 189 ? -7.655 -0.755 5.754 1.00 97.25 189 PHE A CA 1
ATOM 1515 C C . PHE A 1 189 ? -8.567 0.274 6.435 1.00 97.25 189 PHE A C 1
ATOM 1517 O O . PHE A 1 189 ? -9.347 -0.097 7.323 1.00 97.25 189 PHE A O 1
ATOM 1524 N N . ASN A 1 190 ? -8.495 1.551 6.054 1.00 95.94 190 ASN A N 1
ATOM 1525 C CA . ASN A 1 190 ? -9.302 2.611 6.656 1.00 95.94 190 ASN A CA 1
ATOM 1526 C C . ASN A 1 190 ? -10.651 2.788 5.958 1.00 95.94 190 ASN A C 1
ATOM 1528 O O . ASN A 1 190 ? -10.852 2.418 4.807 1.00 95.94 190 ASN A O 1
ATOM 1532 N N . THR A 1 191 ? -11.603 3.352 6.702 1.00 92.12 191 THR A N 1
ATOM 1533 C CA . THR A 1 191 ? -12.976 3.632 6.229 1.00 92.12 191 THR A CA 1
ATOM 1534 C C . THR A 1 191 ? -13.417 5.071 6.495 1.00 92.12 191 THR A C 1
ATOM 1536 O O . THR A 1 191 ? -14.559 5.430 6.237 1.00 92.12 191 THR A O 1
ATOM 1539 N N . SER A 1 192 ? -12.511 5.906 6.999 1.00 92.69 192 SER A N 1
ATOM 1540 C CA . SER A 1 192 ? -12.725 7.331 7.241 1.00 92.69 192 SER A CA 1
ATOM 1541 C C . SER A 1 192 ? -11.399 8.069 7.105 1.00 92.69 192 SER A C 1
ATOM 1543 O O . SER A 1 192 ? -10.358 7.462 7.343 1.00 92.69 192 SER A O 1
ATOM 1545 N N . ASN A 1 193 ? -11.431 9.365 6.811 1.00 92.81 193 ASN A N 1
ATOM 1546 C CA . ASN A 1 193 ? -10.234 10.208 6.723 1.00 92.81 193 ASN A CA 1
ATOM 1547 C C . ASN A 1 193 ? -9.647 10.544 8.111 1.00 92.81 193 ASN A C 1
ATOM 1549 O O . ASN A 1 193 ? -10.335 10.458 9.143 1.00 92.81 193 ASN A O 1
ATOM 1553 N N . GLY A 1 194 ? -8.373 10.944 8.130 1.00 89.62 194 GLY A N 1
ATOM 1554 C CA . GLY A 1 194 ? -7.683 11.455 9.319 1.00 89.62 194 GLY A CA 1
ATOM 1555 C C . GLY A 1 194 ? -7.531 10.435 10.455 1.00 89.62 194 GLY A C 1
ATOM 1556 O O . GLY A 1 194 ? -7.595 10.797 11.636 1.00 89.62 194 GLY A O 1
ATOM 1557 N N . ASN A 1 195 ? -7.431 9.143 10.131 1.00 90.75 195 ASN A N 1
ATOM 1558 C CA . ASN A 1 195 ? -7.033 8.111 11.095 1.00 90.75 195 ASN A CA 1
ATOM 1559 C C . ASN A 1 195 ? -5.507 8.131 11.308 1.00 90.75 195 ASN A C 1
ATOM 1561 O O . ASN A 1 195 ? -4.840 9.101 10.961 1.00 90.75 195 ASN A O 1
ATOM 1565 N N . GLU A 1 196 ? -4.948 7.133 11.992 1.00 90.50 196 GLU A N 1
ATOM 1566 C CA . GLU A 1 196 ? -3.491 6.951 12.031 1.00 90.50 196 GLU A CA 1
ATOM 1567 C C . GLU A 1 196 ? -2.934 6.781 10.606 1.00 90.50 196 GLU A C 1
ATOM 1569 O O . GLU A 1 196 ? -3.485 6.007 9.821 1.00 90.50 196 GLU A O 1
ATOM 1574 N N . GLY A 1 197 ? -1.880 7.531 10.279 1.00 90.81 197 GLY A N 1
ATOM 1575 C CA . GLY A 1 197 ? -1.146 7.394 9.024 1.00 90.81 197 GLY A CA 1
ATOM 1576 C C . GLY A 1 197 ? -0.113 6.271 9.070 1.00 90.81 197 GLY A C 1
ATOM 1577 O O . GLY A 1 197 ? 0.178 5.719 10.132 1.00 90.81 197 GLY A O 1
ATOM 1578 N N . TYR A 1 198 ? 0.418 5.926 7.900 1.00 91.19 198 TYR A N 1
ATOM 1579 C CA . TYR A 1 198 ? 1.361 4.812 7.728 1.00 91.19 198 TYR A CA 1
ATOM 1580 C C . TYR A 1 198 ? 2.640 5.209 6.993 1.00 91.19 198 TYR A C 1
ATOM 1582 O O . TYR A 1 198 ? 3.434 4.340 6.671 1.00 91.19 198 TYR A O 1
ATOM 1590 N N . VAL A 1 199 ? 2.834 6.502 6.742 1.00 88.25 199 VAL A N 1
ATOM 1591 C CA . VAL A 1 199 ? 4.096 7.029 6.221 1.00 88.25 199 VAL A CA 1
ATOM 1592 C C . VAL A 1 199 ? 5.086 7.067 7.380 1.00 88.25 199 VAL A C 1
ATOM 1594 O O . VAL A 1 199 ? 4.735 7.527 8.471 1.00 88.25 199 VAL A O 1
ATOM 1597 N N . MET A 1 200 ? 6.280 6.516 7.180 1.00 79.06 200 MET A N 1
ATOM 1598 C CA . MET A 1 200 ? 7.282 6.369 8.235 1.00 79.06 200 MET A CA 1
ATOM 1599 C C . MET A 1 200 ? 8.653 6.806 7.727 1.00 79.06 200 MET A C 1
ATOM 1601 O O . MET A 1 200 ? 8.985 6.592 6.567 1.00 79.06 200 MET A O 1
ATOM 1605 N N . GLU A 1 201 ? 9.432 7.432 8.611 1.00 66.75 201 GLU A N 1
ATOM 1606 C CA . GLU A 1 201 ? 10.828 7.811 8.339 1.00 66.75 201 GLU A CA 1
ATOM 1607 C C . GLU A 1 201 ? 11.772 6.602 8.403 1.00 66.75 201 GLU A C 1
ATOM 1609 O O . GLU A 1 201 ? 12.786 6.563 7.719 1.00 66.75 201 GLU A O 1
ATOM 1614 N N . GLU A 1 202 ? 11.431 5.611 9.230 1.00 65.12 202 GLU A N 1
ATOM 1615 C CA . GLU A 1 202 ? 12.218 4.398 9.447 1.00 65.12 202 GLU A CA 1
ATOM 1616 C C . GLU A 1 202 ? 11.604 3.189 8.724 1.00 65.12 202 GLU A C 1
ATOM 1618 O O . GLU A 1 202 ? 10.446 3.203 8.308 1.00 65.12 202 GLU A O 1
ATOM 1623 N N . GLU A 1 203 ? 12.382 2.108 8.643 1.00 76.94 203 GLU A N 1
ATOM 1624 C CA . GLU A 1 203 ? 12.092 0.829 7.987 1.00 76.94 203 GLU A CA 1
ATOM 1625 C C . GLU A 1 203 ? 10.619 0.363 8.095 1.00 76.94 203 GLU A C 1
ATOM 1627 O O . GLU A 1 203 ? 10.206 -0.318 9.048 1.00 76.94 203 GLU A O 1
ATOM 1632 N N . GLU A 1 204 ? 9.814 0.700 7.077 1.00 82.06 204 GLU A N 1
ATOM 1633 C CA . GLU A 1 204 ? 8.360 0.510 7.118 1.00 82.06 204 GLU A CA 1
ATOM 1634 C C . GLU A 1 204 ? 7.956 -0.948 7.364 1.00 82.06 204 GLU A C 1
ATOM 1636 O O . GLU A 1 204 ? 6.992 -1.261 8.077 1.00 82.06 204 GLU A O 1
ATOM 1641 N N . THR A 1 205 ? 8.732 -1.864 6.787 1.00 88.44 205 THR A N 1
ATOM 1642 C CA . THR A 1 205 ? 8.489 -3.302 6.862 1.00 88.44 205 THR A CA 1
ATOM 1643 C C . THR A 1 205 ? 8.512 -3.812 8.302 1.00 88.44 205 THR A C 1
ATOM 1645 O O . THR A 1 205 ? 7.627 -4.582 8.704 1.00 88.44 205 THR A O 1
ATOM 1648 N N . ALA A 1 206 ? 9.457 -3.333 9.115 1.00 88.31 206 ALA A N 1
ATOM 1649 C CA . ALA A 1 206 ? 9.558 -3.681 10.527 1.00 88.31 206 ALA A CA 1
ATOM 1650 C C . ALA A 1 206 ? 8.364 -3.136 11.323 1.00 88.31 206 ALA A C 1
ATOM 1652 O O . ALA A 1 206 ? 7.809 -3.826 12.185 1.00 88.31 206 ALA A O 1
ATOM 1653 N N . ALA A 1 207 ? 7.920 -1.914 11.030 1.00 90.50 207 ALA A N 1
ATOM 1654 C CA . ALA A 1 207 ? 6.807 -1.291 11.735 1.00 90.50 207 ALA A CA 1
ATOM 1655 C C . ALA A 1 207 ? 5.462 -1.989 11.472 1.00 90.50 207 ALA A C 1
ATOM 1657 O O . ALA A 1 207 ? 4.700 -2.233 12.416 1.00 90.50 207 ALA A O 1
ATOM 1658 N N . TYR A 1 208 ? 5.177 -2.397 10.231 1.00 92.94 208 TYR A N 1
ATOM 1659 C CA . TYR A 1 208 ? 3.983 -3.195 9.928 1.00 92.94 208 TYR A CA 1
ATOM 1660 C C . TYR A 1 208 ? 4.027 -4.577 10.596 1.00 92.94 208 TYR A C 1
ATOM 1662 O O . TYR A 1 208 ? 3.018 -5.044 11.139 1.00 92.94 208 TYR A O 1
ATOM 1670 N N . ALA A 1 209 ? 5.193 -5.225 10.629 1.00 93.44 209 ALA A N 1
ATOM 1671 C CA . ALA A 1 209 ? 5.356 -6.504 11.317 1.00 93.44 209 ALA A CA 1
ATOM 1672 C C . ALA A 1 209 ? 5.171 -6.382 12.841 1.00 93.44 209 ALA A C 1
ATOM 1674 O O . ALA A 1 209 ? 4.491 -7.222 13.434 1.00 93.44 209 ALA A O 1
ATOM 1675 N N . LYS A 1 210 ? 5.653 -5.299 13.473 1.00 93.81 210 LYS A N 1
ATOM 1676 C CA . LYS A 1 210 ? 5.423 -4.994 14.905 1.00 93.81 210 LYS A CA 1
ATOM 1677 C C . LYS A 1 210 ? 3.933 -4.835 15.249 1.00 93.81 210 LYS A C 1
ATOM 1679 O O . LYS A 1 210 ? 3.530 -5.124 16.376 1.00 93.81 210 LYS A O 1
ATOM 1684 N N . LYS A 1 211 ? 3.083 -4.447 14.285 1.00 93.31 211 LYS A N 1
ATOM 1685 C CA . LYS A 1 211 ? 1.609 -4.442 14.430 1.00 93.31 211 LYS A CA 1
ATOM 1686 C C . LYS A 1 211 ? 0.993 -5.857 14.380 1.00 93.31 211 LYS A C 1
ATOM 1688 O O . LYS A 1 211 ? -0.212 -6.021 14.580 1.00 93.31 211 LYS A O 1
ATOM 1693 N N . GLY A 1 212 ? 1.796 -6.891 14.122 1.00 95.31 212 GLY A N 1
ATOM 1694 C CA . GLY A 1 212 ? 1.373 -8.286 13.977 1.00 95.31 212 GLY A CA 1
ATOM 1695 C C . GLY A 1 212 ? 0.725 -8.596 12.625 1.00 95.31 212 GLY A C 1
ATOM 1696 O O . GLY A 1 212 ? 0.021 -9.599 12.500 1.00 95.31 212 GLY A O 1
ATOM 1697 N N . TRP A 1 213 ? 0.892 -7.724 11.625 1.00 96.62 213 TRP A N 1
ATOM 1698 C CA . TRP A 1 213 ? 0.224 -7.848 10.322 1.00 96.62 213 TRP A CA 1
ATOM 1699 C C . TRP A 1 213 ? 0.906 -8.838 9.377 1.00 96.62 213 TRP A C 1
ATOM 1701 O O . TRP A 1 213 ? 0.294 -9.291 8.409 1.00 96.62 213 TRP A O 1
ATOM 1711 N N . GLY A 1 214 ? 2.150 -9.200 9.670 1.00 96.81 214 GLY A N 1
ATOM 1712 C CA . GLY A 1 214 ? 2.973 -10.028 8.809 1.00 96.81 214 GLY A CA 1
ATOM 1713 C C . GLY A 1 214 ? 4.266 -10.466 9.475 1.00 96.81 214 GLY A C 1
ATOM 1714 O O . GLY A 1 214 ? 4.473 -10.237 10.667 1.00 96.81 214 GLY A O 1
ATOM 1715 N N . LYS A 1 215 ? 5.114 -11.122 8.688 1.00 96.50 215 LYS A N 1
ATOM 1716 C CA . LYS A 1 215 ? 6.471 -11.508 9.069 1.00 96.50 215 LYS A CA 1
ATOM 1717 C C . LYS A 1 215 ? 7.453 -10.496 8.496 1.00 96.50 215 LYS A C 1
ATOM 1719 O O . LYS A 1 215 ? 7.322 -10.114 7.337 1.00 96.50 215 LYS A O 1
ATOM 1724 N N . TYR A 1 216 ? 8.418 -10.102 9.311 1.00 96.25 216 TYR A N 1
ATOM 1725 C CA . TYR A 1 216 ? 9.556 -9.300 8.890 1.00 96.25 216 TYR A CA 1
ATOM 1726 C C . TYR A 1 216 ? 10.747 -10.213 8.600 1.00 96.25 216 TYR A C 1
ATOM 1728 O O . TYR A 1 216 ? 10.978 -11.174 9.337 1.00 96.25 216 TYR A O 1
ATOM 1736 N N . ALA A 1 217 ? 11.488 -9.896 7.548 1.00 95.88 217 ALA A N 1
ATOM 1737 C CA . ALA A 1 217 ? 12.813 -10.422 7.273 1.00 95.88 217 ALA A CA 1
ATOM 1738 C C . ALA A 1 217 ? 13.750 -9.238 7.014 1.00 95.88 217 ALA A C 1
ATOM 1740 O O . ALA A 1 217 ? 13.390 -8.321 6.275 1.00 95.88 217 ALA A O 1
ATOM 1741 N N . LYS A 1 218 ? 14.932 -9.265 7.635 1.00 94.06 218 LYS A N 1
ATOM 1742 C CA . LYS A 1 218 ? 15.967 -8.244 7.446 1.00 94.06 218 LYS A CA 1
ATOM 1743 C C . LYS A 1 218 ? 16.476 -8.259 6.002 1.00 94.06 218 LYS A C 1
ATOM 1745 O O . LYS A 1 218 ? 16.366 -9.284 5.330 1.00 94.06 218 LYS A O 1
ATOM 1750 N N . ALA A 1 219 ? 17.030 -7.133 5.564 1.00 92.19 219 ALA A N 1
ATOM 1751 C CA . ALA A 1 219 ? 17.625 -6.968 4.251 1.00 92.19 219 ALA A CA 1
ATOM 1752 C C . ALA A 1 219 ? 18.576 -8.108 3.884 1.00 92.19 219 ALA A C 1
ATOM 1754 O O . ALA A 1 219 ? 19.419 -8.516 4.687 1.00 92.19 219 ALA A O 1
ATOM 1755 N N . GLY A 1 220 ? 18.405 -8.614 2.668 1.00 85.62 220 GLY A N 1
ATOM 1756 C CA . GLY A 1 220 ? 19.177 -9.715 2.119 1.00 85.62 220 GLY A CA 1
ATOM 1757 C C . GLY A 1 220 ? 18.651 -10.144 0.753 1.00 85.62 220 GLY A C 1
ATOM 1758 O O . GLY A 1 220 ? 17.753 -9.521 0.186 1.00 85.62 220 GLY A O 1
ATOM 1759 N N . SER A 1 221 ? 19.217 -11.232 0.233 1.00 81.19 221 SER A N 1
ATOM 1760 C CA . SER A 1 221 ? 18.796 -11.823 -1.038 1.00 81.19 221 SER A CA 1
ATOM 1761 C C . SER A 1 221 ? 17.591 -12.730 -0.844 1.00 81.19 221 SER A C 1
ATOM 1763 O O . SER A 1 221 ? 17.640 -13.689 -0.071 1.00 81.19 221 SER A O 1
ATOM 1765 N N . PHE A 1 222 ? 16.513 -12.436 -1.564 1.00 88.38 222 PHE A N 1
ATOM 1766 C CA . PHE A 1 222 ? 15.322 -13.274 -1.591 1.00 88.38 222 PHE A CA 1
ATOM 1767 C C . PHE A 1 222 ? 15.163 -13.924 -2.958 1.00 88.38 222 PHE A C 1
ATOM 1769 O O . PHE A 1 222 ? 15.417 -13.308 -3.985 1.00 88.38 222 PHE A O 1
ATOM 1776 N N . THR A 1 223 ? 14.690 -15.165 -2.965 1.00 89.81 223 THR A N 1
ATOM 1777 C CA . THR A 1 223 ? 14.334 -15.892 -4.191 1.00 89.81 223 THR A CA 1
ATOM 1778 C C . THR A 1 223 ? 12.824 -16.066 -4.336 1.00 89.81 223 THR A C 1
ATOM 1780 O O . THR A 1 223 ? 12.341 -16.414 -5.407 1.00 89.81 223 THR A O 1
ATOM 1783 N N . ASP A 1 224 ? 12.061 -15.793 -3.274 1.00 94.44 224 ASP A N 1
ATOM 1784 C CA . ASP A 1 224 ? 10.631 -16.071 -3.170 1.00 94.44 224 ASP A CA 1
ATOM 1785 C C . ASP A 1 224 ? 9.803 -14.784 -3.027 1.00 94.44 224 ASP A C 1
ATOM 1787 O O . ASP A 1 224 ? 9.192 -14.543 -1.986 1.00 94.44 224 ASP A O 1
ATOM 1791 N N . PHE A 1 225 ? 9.768 -13.923 -4.041 1.00 97.81 225 PHE A N 1
ATOM 1792 C CA . PHE A 1 225 ? 8.943 -12.708 -3.997 1.00 97.81 225 PHE A CA 1
ATOM 1793 C C . PHE A 1 225 ? 7.454 -13.046 -4.131 1.00 97.81 225 PHE A C 1
ATOM 1795 O O . PHE A 1 225 ? 7.057 -13.868 -4.958 1.00 97.81 225 PHE A O 1
ATOM 1802 N N . LYS A 1 226 ? 6.610 -12.435 -3.294 1.00 98.12 226 LYS A N 1
ATOM 1803 C CA . LYS A 1 226 ? 5.173 -12.723 -3.237 1.00 98.12 226 LYS A CA 1
ATOM 1804 C C . LYS A 1 226 ? 4.363 -11.454 -3.436 1.00 98.12 226 LYS A C 1
ATOM 1806 O O . LYS A 1 226 ? 4.718 -10.381 -2.953 1.00 98.12 226 LYS A O 1
ATOM 1811 N N . ALA A 1 227 ? 3.239 -11.603 -4.127 1.00 98.62 227 ALA A N 1
ATOM 1812 C CA . ALA A 1 227 ? 2.300 -10.524 -4.377 1.00 98.62 227 ALA A CA 1
ATOM 1813 C C . ALA A 1 227 ? 1.925 -9.794 -3.075 1.00 98.62 227 ALA A C 1
ATOM 1815 O O . ALA A 1 227 ? 1.453 -10.397 -2.107 1.00 98.62 227 ALA A O 1
ATOM 1816 N N . GLY A 1 228 ? 2.134 -8.483 -3.065 1.00 98.31 228 GLY A N 1
ATOM 1817 C CA . GLY A 1 228 ? 1.869 -7.601 -1.940 1.00 98.31 228 GLY A CA 1
ATOM 1818 C C . GLY A 1 228 ? 2.988 -7.489 -0.909 1.00 98.31 228 GLY A C 1
ATOM 1819 O O . GLY A 1 228 ? 2.815 -6.690 0.010 1.00 98.31 228 GLY A O 1
ATOM 1820 N N . ASP A 1 229 ? 4.102 -8.222 -1.017 1.00 98.44 229 ASP A N 1
ATOM 1821 C CA . ASP A 1 229 ? 5.259 -7.962 -0.153 1.00 98.44 229 ASP A CA 1
ATOM 1822 C C . ASP A 1 229 ? 5.634 -6.476 -0.208 1.00 98.44 229 ASP A C 1
ATOM 1824 O O . ASP A 1 229 ? 5.640 -5.860 -1.276 1.00 98.44 229 ASP A O 1
ATOM 1828 N N . ILE A 1 230 ? 5.938 -5.905 0.955 1.00 97.81 230 ILE A N 1
ATOM 1829 C CA . ILE A 1 230 ? 6.507 -4.561 1.049 1.00 97.81 230 ILE A CA 1
ATOM 1830 C C . ILE A 1 230 ? 8.004 -4.734 1.248 1.00 97.81 230 ILE A C 1
ATOM 1832 O O . ILE A 1 230 ? 8.427 -5.494 2.123 1.00 97.81 230 ILE A O 1
ATOM 1836 N N . MET A 1 231 ? 8.784 -4.031 0.441 1.00 96.81 231 MET A N 1
ATOM 1837 C CA . MET A 1 231 ? 10.237 -4.109 0.422 1.00 96.81 231 MET A CA 1
ATOM 1838 C C . MET A 1 231 ? 10.786 -2.738 0.801 1.00 96.81 231 MET A C 1
ATOM 1840 O O . MET A 1 231 ? 10.417 -1.766 0.151 1.00 96.81 231 MET A O 1
ATOM 1844 N N . SER A 1 232 ? 11.624 -2.636 1.836 1.00 94.81 232 SER A N 1
ATOM 1845 C CA . SER A 1 232 ? 12.180 -1.354 2.309 1.00 94.81 232 SER A CA 1
ATOM 1846 C C . SER A 1 232 ? 13.695 -1.405 2.511 1.00 94.81 232 SER A C 1
ATOM 1848 O O . SER A 1 232 ? 14.193 -2.341 3.137 1.00 94.81 232 SER A O 1
ATOM 1850 N N . SER A 1 233 ? 14.403 -0.376 2.058 1.00 92.12 233 SER A N 1
ATOM 1851 C CA . SER A 1 233 ? 15.797 -0.067 2.392 1.00 92.12 233 SER A CA 1
ATOM 1852 C C . SER A 1 233 ? 15.870 1.278 3.138 1.00 92.12 233 SER A C 1
ATOM 1854 O O . SER A 1 233 ? 14.841 1.785 3.586 1.00 92.12 233 SER A O 1
ATOM 1856 N N . SER A 1 234 ? 17.070 1.843 3.303 1.00 87.12 234 SER A N 1
ATOM 1857 C CA . SER A 1 234 ? 17.264 3.201 3.835 1.00 87.12 234 SER A CA 1
ATOM 1858 C C . SER A 1 234 ? 16.633 4.285 2.962 1.00 87.12 234 SER A C 1
ATOM 1860 O O . SER A 1 234 ? 16.168 5.287 3.491 1.00 87.12 234 SER A O 1
ATOM 1862 N N . ASP A 1 235 ? 16.607 4.074 1.644 1.00 86.12 235 ASP A N 1
ATOM 1863 C CA . ASP A 1 235 ? 16.304 5.133 0.673 1.00 86.12 235 ASP A CA 1
ATOM 1864 C C . ASP A 1 235 ? 15.020 4.874 -0.121 1.00 86.12 235 ASP A C 1
ATOM 1866 O O . ASP A 1 235 ? 14.442 5.793 -0.701 1.00 86.12 235 ASP A O 1
ATOM 1870 N N . HIS A 1 236 ? 14.558 3.621 -0.163 1.00 92.31 236 HIS A N 1
ATOM 1871 C CA . HIS A 1 236 ? 13.432 3.220 -0.997 1.00 92.31 236 HIS A CA 1
ATOM 1872 C C . HIS A 1 236 ? 12.480 2.270 -0.284 1.00 92.31 236 HIS A C 1
ATOM 1874 O O . HIS A 1 236 ? 12.884 1.382 0.466 1.00 92.31 236 HIS A O 1
ATOM 1880 N N . VAL A 1 237 ? 11.197 2.392 -0.618 1.00 95.31 237 VAL A N 1
ATOM 1881 C CA . VAL A 1 237 ? 10.181 1.394 -0.293 1.00 95.31 237 VAL A CA 1
ATOM 1882 C C . VAL A 1 237 ? 9.270 1.150 -1.493 1.00 95.31 237 VAL A C 1
ATOM 1884 O O . VAL A 1 237 ? 8.854 2.079 -2.184 1.00 95.31 237 VAL A O 1
ATOM 1887 N N . TYR A 1 238 ? 8.962 -0.113 -1.771 1.00 97.19 238 TYR A N 1
ATOM 1888 C CA . TYR A 1 238 ? 8.102 -0.490 -2.889 1.00 97.19 238 TYR A CA 1
ATOM 1889 C C . TYR A 1 238 ? 7.204 -1.679 -2.544 1.00 97.19 238 TYR A C 1
ATOM 1891 O O . TYR A 1 238 ? 7.396 -2.371 -1.540 1.00 97.19 238 TYR A O 1
ATOM 1899 N N . ILE A 1 239 ? 6.198 -1.907 -3.389 1.00 98.69 239 ILE A N 1
ATOM 1900 C CA . ILE A 1 239 ? 5.267 -3.032 -3.269 1.00 98.69 239 ILE A CA 1
ATOM 1901 C C . ILE A 1 239 ? 5.542 -4.017 -4.401 1.00 98.69 239 ILE A C 1
ATOM 1903 O O . ILE A 1 239 ? 5.517 -3.642 -5.572 1.00 98.69 239 ILE A O 1
ATOM 1907 N N . VAL A 1 240 ? 5.752 -5.287 -4.070 1.00 98.75 240 VAL A N 1
ATOM 1908 C CA . VAL A 1 240 ? 5.839 -6.368 -5.057 1.00 98.75 240 VAL A CA 1
ATOM 1909 C C . VAL A 1 240 ? 4.455 -6.605 -5.649 1.00 98.75 240 VAL A C 1
ATOM 1911 O O . VAL A 1 240 ? 3.510 -6.928 -4.927 1.00 98.75 240 VAL A O 1
ATOM 1914 N N . LEU A 1 241 ? 4.324 -6.481 -6.967 1.00 98.69 241 LEU A N 1
ATOM 1915 C CA . LEU A 1 241 ? 3.108 -6.880 -7.670 1.00 98.69 241 LEU A CA 1
ATOM 1916 C C . LEU A 1 241 ? 3.104 -8.392 -7.898 1.00 98.69 241 LEU A C 1
ATOM 1918 O O . LEU A 1 241 ? 2.103 -9.043 -7.613 1.00 98.69 241 LEU A O 1
ATOM 1922 N N . GLY A 1 242 ? 4.227 -8.946 -8.355 1.00 98.62 242 GLY A N 1
ATOM 1923 C CA . GLY A 1 242 ? 4.411 -10.380 -8.556 1.00 98.62 242 GLY A CA 1
ATOM 1924 C C . GLY A 1 242 ? 5.806 -10.714 -9.079 1.00 98.62 242 GLY A C 1
ATOM 1925 O O . GLY A 1 242 ? 6.491 -9.853 -9.628 1.00 98.62 242 GLY A O 1
ATOM 1926 N N . GLN A 1 243 ? 6.210 -11.970 -8.912 1.00 98.69 243 GLN A N 1
ATOM 1927 C CA . GLN A 1 243 ? 7.439 -12.514 -9.492 1.00 98.69 243 GLN A CA 1
ATOM 1928 C C . GLN A 1 243 ? 7.142 -13.133 -10.865 1.00 98.69 243 GLN A C 1
ATOM 1930 O O . GLN A 1 243 ? 6.056 -13.679 -11.077 1.00 98.69 243 GLN A O 1
ATOM 1935 N N . CYS A 1 244 ? 8.087 -13.038 -11.790 1.00 98.69 244 CYS A N 1
ATOM 1936 C CA . CYS A 1 244 ? 8.080 -13.683 -13.100 1.00 98.69 244 CYS A CA 1
ATOM 1937 C C . CYS A 1 244 ? 8.755 -15.064 -13.051 1.00 98.69 244 CYS A C 1
ATOM 1939 O O . CYS A 1 244 ? 9.296 -15.465 -12.017 1.00 98.69 244 CYS A O 1
ATOM 1941 N N . LYS A 1 245 ? 8.705 -15.826 -14.149 1.00 98.12 245 LYS A N 1
ATOM 1942 C CA . LYS A 1 245 ? 9.270 -17.188 -14.181 1.00 98.12 245 LYS A CA 1
ATOM 1943 C C . LYS A 1 245 ? 10.796 -17.179 -14.215 1.00 98.12 245 LYS A C 1
ATOM 1945 O O . LYS A 1 245 ? 11.419 -18.035 -13.596 1.00 98.12 245 LYS A O 1
ATOM 1950 N N . ASP A 1 246 ? 11.379 -16.172 -14.853 1.00 98.00 246 ASP A N 1
ATOM 1951 C CA . ASP A 1 246 ? 12.819 -15.877 -14.864 1.00 98.00 246 ASP A CA 1
ATOM 1952 C C . ASP A 1 246 ? 13.337 -15.268 -13.540 1.00 98.00 246 ASP A C 1
ATOM 1954 O O . ASP A 1 246 ? 14.463 -14.782 -13.459 1.00 98.00 246 ASP A O 1
ATOM 1958 N N . SER A 1 247 ? 12.515 -15.282 -12.484 1.00 97.69 247 SER A N 1
ATOM 1959 C CA . SER A 1 247 ? 12.792 -14.710 -11.160 1.00 97.69 247 SER A CA 1
ATOM 1960 C C . SER A 1 247 ? 12.923 -13.184 -11.098 1.00 97.69 247 SER A C 1
ATOM 1962 O O . SER A 1 247 ? 13.128 -12.656 -10.000 1.00 97.69 247 SER A O 1
ATOM 1964 N N . SER A 1 248 ? 12.737 -12.465 -12.209 1.00 98.44 248 SER A N 1
ATOM 1965 C CA . SER A 1 248 ? 12.563 -11.010 -12.184 1.00 98.44 248 SER A CA 1
ATOM 1966 C C . SER A 1 248 ? 11.238 -10.626 -11.508 1.00 98.44 248 SER A C 1
ATOM 1968 O O . SER A 1 248 ? 10.340 -11.454 -11.325 1.00 98.44 248 SER A O 1
ATOM 1970 N N . VAL A 1 249 ? 11.105 -9.378 -11.058 1.00 98.62 249 VAL A N 1
ATOM 1971 C CA . VAL A 1 249 ? 9.978 -8.940 -10.223 1.00 98.62 249 VAL A CA 1
ATOM 1972 C C . VAL A 1 249 ? 9.307 -7.714 -10.823 1.00 98.62 249 VAL A C 1
ATOM 1974 O O . VAL A 1 249 ? 9.955 -6.708 -11.103 1.00 98.62 249 VAL A O 1
ATOM 1977 N N . VAL A 1 250 ? 7.982 -7.770 -10.966 1.00 98.75 250 VAL A N 1
ATOM 1978 C CA . VAL A 1 250 ? 7.165 -6.585 -11.242 1.00 98.75 250 VAL A CA 1
ATOM 1979 C C . VAL A 1 250 ? 6.817 -5.919 -9.917 1.00 98.75 250 VAL A C 1
ATOM 1981 O O . VAL A 1 250 ? 6.316 -6.563 -8.989 1.00 98.75 250 VAL A O 1
ATOM 1984 N N . LEU A 1 251 ? 7.051 -4.615 -9.833 1.00 97.88 251 LEU A N 1
ATOM 1985 C CA . LEU A 1 251 ? 6.843 -3.815 -8.633 1.00 97.88 251 LEU A CA 1
ATOM 1986 C C . LEU A 1 251 ? 6.055 -2.538 -8.924 1.00 97.88 251 LEU A C 1
ATOM 1988 O O . LEU A 1 251 ? 6.117 -1.973 -10.015 1.00 97.88 251 LEU A O 1
ATOM 1992 N N . LEU A 1 252 ? 5.314 -2.086 -7.916 1.00 98.56 252 LEU A N 1
ATOM 1993 C CA . LEU A 1 252 ? 4.701 -0.767 -7.872 1.00 98.56 252 LEU A CA 1
ATOM 1994 C C . LEU A 1 252 ? 5.567 0.139 -7.005 1.00 98.56 252 LEU A C 1
ATOM 1996 O O . LEU A 1 252 ? 5.822 -0.178 -5.837 1.00 98.56 252 LEU A O 1
ATOM 2000 N N . HIS A 1 253 ? 5.993 1.269 -7.557 1.00 97.62 253 HIS A N 1
ATOM 2001 C CA . HIS A 1 253 ? 6.929 2.159 -6.882 1.00 97.62 253 HIS A CA 1
ATOM 2002 C C . HIS A 1 253 ? 6.652 3.610 -7.247 1.00 97.62 253 HIS A C 1
ATOM 2004 O O . HIS A 1 253 ? 6.393 3.918 -8.408 1.00 97.62 253 HIS A O 1
ATOM 2010 N N . SER A 1 254 ? 6.725 4.491 -6.248 1.00 96.25 254 SER A N 1
ATOM 2011 C CA . SER A 1 254 ? 6.910 5.917 -6.490 1.00 96.25 254 SER A CA 1
ATOM 2012 C C . SER A 1 254 ? 8.399 6.227 -6.490 1.00 96.25 254 SER A C 1
ATOM 2014 O O . SER A 1 254 ? 9.031 6.261 -5.436 1.00 96.25 254 SER A O 1
ATOM 2016 N N . SER A 1 255 ? 8.956 6.430 -7.675 1.00 92.94 255 SER A N 1
ATOM 2017 C CA . SER A 1 255 ? 10.339 6.871 -7.880 1.00 92.94 255 SER A CA 1
ATOM 2018 C C . SER A 1 255 ? 10.363 7.833 -9.056 1.00 92.94 255 SER A C 1
ATOM 2020 O O . SER A 1 255 ? 9.509 7.660 -9.922 1.00 92.94 255 SER A O 1
ATOM 2022 N N . PRO A 1 256 ? 11.309 8.783 -9.150 1.00 93.25 256 PRO A N 1
ATOM 2023 C CA . PRO A 1 256 ? 11.362 9.712 -10.275 1.00 93.25 256 PRO A CA 1
ATOM 2024 C C . PRO A 1 256 ? 11.128 9.006 -11.628 1.00 93.25 256 PRO A C 1
ATOM 2026 O O . PRO A 1 256 ? 11.781 7.988 -11.890 1.00 93.25 256 PRO A O 1
ATOM 2029 N N . PRO A 1 257 ? 10.162 9.473 -12.446 1.00 94.44 257 PRO A N 1
ATOM 2030 C CA . PRO A 1 257 ? 9.380 10.708 -12.281 1.00 94.44 257 PRO A CA 1
ATOM 2031 C C . PRO A 1 257 ? 8.069 10.582 -11.469 1.00 94.44 257 PRO A C 1
ATOM 2033 O O . PRO A 1 257 ? 7.429 11.598 -11.218 1.00 94.44 257 PRO A O 1
ATOM 2036 N N . GLY A 1 258 ? 7.654 9.395 -11.004 1.00 96.88 258 GLY A N 1
ATOM 2037 C CA . GLY A 1 258 ? 6.489 9.211 -10.116 1.00 96.88 258 GLY A CA 1
ATOM 2038 C C . GLY A 1 258 ? 6.004 7.777 -9.946 1.00 96.88 258 GLY A C 1
ATOM 2039 O O . GLY A 1 258 ? 6.801 6.841 -9.919 1.00 96.88 258 GLY A O 1
ATOM 2040 N N . VAL A 1 259 ? 4.697 7.600 -9.746 1.00 98.00 259 VAL A N 1
ATOM 2041 C CA . VAL A 1 259 ? 4.111 6.290 -9.431 1.00 98.00 259 VAL A CA 1
ATOM 2042 C C . VAL A 1 259 ? 3.925 5.470 -10.703 1.00 98.00 259 VAL A C 1
ATOM 2044 O O . VAL A 1 259 ? 3.150 5.830 -11.591 1.00 98.00 259 VAL A O 1
ATOM 2047 N N . VAL A 1 260 ? 4.613 4.332 -10.772 1.00 97.88 260 VAL A N 1
ATOM 2048 C CA . VAL A 1 260 ? 4.758 3.547 -12.002 1.00 97.88 260 VAL A CA 1
ATOM 2049 C C . VAL A 1 260 ? 4.779 2.039 -11.720 1.00 97.88 260 VAL A C 1
ATOM 2051 O O . VAL A 1 260 ? 5.140 1.594 -10.625 1.00 97.88 260 VAL A O 1
ATOM 2054 N N . ILE A 1 261 ? 4.384 1.244 -12.720 1.00 98.44 261 ILE A N 1
ATOM 2055 C CA . ILE A 1 261 ? 4.680 -0.193 -12.769 1.00 98.44 261 ILE A CA 1
ATOM 2056 C C . ILE A 1 261 ? 6.081 -0.351 -13.365 1.00 98.44 261 ILE A C 1
ATOM 2058 O O . ILE A 1 261 ? 6.304 -0.002 -14.524 1.00 98.44 261 ILE A O 1
ATOM 2062 N N . CYS A 1 262 ? 7.010 -0.904 -12.592 1.00 96.44 262 CYS A N 1
ATOM 2063 C CA . CYS A 1 262 ? 8.370 -1.213 -13.030 1.00 96.44 262 CYS A CA 1
ATOM 2064 C C . CYS A 1 262 ? 8.615 -2.723 -13.028 1.00 96.44 262 CYS A C 1
ATOM 2066 O O . CYS A 1 262 ? 7.956 -3.468 -12.302 1.00 96.44 262 CYS A O 1
ATOM 2068 N N . GLY A 1 263 ? 9.606 -3.155 -13.802 1.00 98.00 263 GLY A N 1
ATOM 2069 C CA . GLY A 1 263 ? 10.181 -4.493 -13.718 1.00 98.00 263 GLY A CA 1
ATOM 2070 C C . GLY A 1 263 ? 11.635 -4.418 -13.278 1.00 98.00 263 GLY A C 1
ATOM 2071 O O . GLY A 1 263 ? 12.320 -3.445 -13.596 1.00 98.00 263 GLY A O 1
ATOM 2072 N N . THR A 1 264 ? 12.110 -5.409 -12.535 1.00 98.19 264 THR A N 1
ATOM 2073 C CA . THR A 1 264 ? 13.546 -5.570 -12.279 1.00 98.19 264 THR A CA 1
ATOM 2074 C C . THR A 1 264 ? 14.223 -6.290 -13.442 1.00 98.19 264 THR A C 1
ATOM 2076 O O . THR A 1 264 ? 13.549 -6.987 -14.196 1.00 98.19 264 THR A O 1
ATOM 2079 N N . CYS A 1 265 ? 15.547 -6.209 -13.552 1.00 97.69 265 CYS A N 1
ATOM 2080 C CA . CYS A 1 265 ? 16.320 -7.226 -14.259 1.00 97.69 265 CYS A CA 1
ATOM 2081 C C . CYS A 1 265 ? 16.146 -8.607 -13.594 1.00 97.69 265 CYS A C 1
ATOM 2083 O O . CYS A 1 265 ? 15.542 -8.736 -12.516 1.00 97.69 265 CYS A O 1
ATOM 2085 N N . THR A 1 266 ? 16.641 -9.652 -14.244 1.00 97.69 266 THR A N 1
ATOM 2086 C CA . THR A 1 266 ? 16.796 -10.978 -13.631 1.00 97.69 266 THR A CA 1
ATOM 2087 C C . THR A 1 266 ? 17.860 -10.950 -12.515 1.00 97.69 266 THR A C 1
ATOM 2089 O O . THR A 1 266 ? 18.639 -9.996 -12.420 1.00 97.69 266 THR A O 1
ATOM 2092 N N . PRO A 1 267 ? 17.931 -11.972 -11.638 1.00 95.94 267 PRO A N 1
ATOM 2093 C CA . PRO A 1 267 ? 18.932 -12.016 -10.565 1.00 95.94 267 PRO A CA 1
ATOM 2094 C C . PRO A 1 267 ? 20.401 -11.953 -11.023 1.00 95.94 267 PRO A C 1
ATOM 2096 O O . PRO A 1 267 ? 21.243 -11.479 -10.263 1.00 95.94 267 PRO A O 1
ATOM 2099 N N . ASP A 1 268 ? 20.708 -12.407 -12.239 1.00 95.50 268 ASP A N 1
ATOM 2100 C CA . ASP A 1 268 ? 22.026 -12.329 -12.887 1.00 95.50 268 ASP A CA 1
ATOM 2101 C C . ASP A 1 268 ? 22.271 -11.006 -13.634 1.00 95.50 268 ASP A C 1
ATOM 2103 O O . ASP A 1 268 ? 23.388 -10.753 -14.078 1.00 95.50 268 ASP A O 1
ATOM 2107 N N . GLY A 1 269 ? 21.270 -10.122 -13.696 1.00 96.44 269 GLY A N 1
ATOM 2108 C CA . GLY A 1 269 ? 21.419 -8.755 -14.187 1.00 96.44 269 GLY A CA 1
ATOM 2109 C C . GLY A 1 269 ? 20.921 -8.495 -15.608 1.00 96.44 269 GLY A C 1
ATOM 2110 O O . GLY A 1 269 ? 21.139 -7.389 -16.095 1.00 96.44 269 GLY A O 1
ATOM 2111 N N . ASP A 1 270 ? 20.226 -9.433 -16.261 1.00 97.31 270 ASP A N 1
ATOM 2112 C CA . ASP A 1 270 ? 19.654 -9.203 -17.594 1.00 97.31 270 ASP A CA 1
ATOM 2113 C C . ASP A 1 270 ? 18.481 -8.212 -17.532 1.00 97.31 270 ASP A C 1
ATOM 2115 O O . ASP A 1 270 ? 17.429 -8.463 -16.931 1.00 97.31 270 ASP A O 1
ATOM 2119 N N . GLU A 1 271 ? 18.662 -7.052 -18.161 1.00 96.50 271 GLU A N 1
ATOM 2120 C CA . GLU A 1 271 ? 17.657 -5.992 -18.235 1.00 96.50 271 GLU A CA 1
ATOM 2121 C C . GLU A 1 271 ? 16.502 -6.312 -19.198 1.00 96.50 271 GLU A C 1
ATOM 2123 O O . GLU A 1 271 ? 15.447 -5.676 -19.110 1.00 96.50 271 GLU A O 1
ATOM 2128 N N . ASN A 1 272 ? 16.650 -7.322 -20.065 1.00 96.69 272 ASN A N 1
ATOM 2129 C CA . ASN A 1 272 ? 15.603 -7.815 -20.968 1.00 96.69 272 ASN A CA 1
ATOM 2130 C C . ASN A 1 272 ? 14.688 -8.863 -20.313 1.00 96.69 272 ASN A C 1
ATOM 2132 O O . ASN A 1 272 ? 14.112 -9.716 -20.988 1.00 96.69 272 ASN A O 1
ATOM 2136 N N . SER A 1 273 ? 14.520 -8.777 -18.997 1.00 98.50 273 SER A N 1
ATOM 2137 C CA . SER A 1 273 ? 13.711 -9.705 -18.215 1.00 98.50 273 SER A CA 1
ATOM 2138 C C . SER A 1 273 ? 12.225 -9.720 -18.607 1.00 98.50 273 SER A C 1
ATOM 2140 O O . SER A 1 273 ? 11.666 -8.777 -19.196 1.00 98.50 273 SER A O 1
ATOM 2142 N N . GLU A 1 274 ? 11.532 -10.781 -18.195 1.00 98.69 274 GLU A N 1
ATOM 2143 C CA . GLU A 1 274 ? 10.078 -10.895 -18.274 1.00 98.69 274 GLU A CA 1
ATOM 2144 C C . GLU A 1 274 ? 9.390 -9.734 -17.543 1.00 98.69 274 GLU A C 1
ATOM 2146 O O . GLU A 1 274 ? 8.438 -9.155 -18.075 1.00 98.69 274 GLU A O 1
ATOM 2151 N N . ALA A 1 275 ? 9.862 -9.348 -16.351 1.00 98.69 275 ALA A N 1
ATOM 2152 C CA . ALA A 1 275 ? 9.265 -8.259 -15.584 1.00 98.69 275 ALA A CA 1
ATOM 2153 C C . ALA A 1 275 ? 9.425 -6.904 -16.281 1.00 98.69 275 ALA A C 1
ATOM 2155 O O . ALA A 1 275 ? 8.458 -6.138 -16.343 1.00 98.69 275 ALA A O 1
ATOM 2156 N N . ALA A 1 276 ? 10.613 -6.605 -16.821 1.00 98.50 276 ALA A N 1
ATOM 2157 C CA . ALA A 1 276 ? 10.868 -5.378 -17.575 1.00 98.50 276 ALA A CA 1
ATOM 2158 C C . ALA A 1 276 ? 9.964 -5.306 -18.815 1.00 98.50 276 ALA A C 1
ATOM 2160 O O . ALA A 1 276 ? 9.291 -4.298 -19.063 1.00 98.50 276 ALA A O 1
ATOM 2161 N N . THR A 1 277 ? 9.859 -6.423 -19.538 1.00 98.50 277 THR A N 1
ATOM 2162 C CA . THR A 1 277 ? 8.989 -6.561 -20.710 1.00 98.50 277 THR A CA 1
ATOM 2163 C C . THR A 1 277 ? 7.511 -6.376 -20.358 1.00 98.50 277 THR A C 1
ATOM 2165 O O . THR A 1 277 ? 6.791 -5.657 -21.060 1.00 98.50 277 THR A O 1
ATOM 2168 N N . LEU A 1 278 ? 7.036 -6.999 -19.275 1.00 98.50 278 LEU A N 1
ATOM 2169 C CA . LEU A 1 278 ? 5.652 -6.869 -18.813 1.00 98.50 278 LEU A CA 1
ATOM 2170 C C . LEU A 1 278 ? 5.340 -5.431 -18.401 1.00 98.50 278 LEU A C 1
ATOM 2172 O O . LEU A 1 278 ? 4.356 -4.870 -18.884 1.00 98.50 278 LEU A O 1
ATOM 2176 N N . ALA A 1 279 ? 6.182 -4.817 -17.567 1.00 98.44 279 ALA A N 1
ATOM 2177 C CA . ALA A 1 279 ? 5.999 -3.441 -17.115 1.00 98.44 279 ALA A CA 1
ATOM 2178 C C . ALA A 1 279 ? 5.873 -2.476 -18.302 1.00 98.44 279 ALA A C 1
ATOM 2180 O O . ALA A 1 279 ? 4.894 -1.732 -18.389 1.00 98.44 279 ALA A O 1
ATOM 2181 N N . LYS A 1 280 ? 6.785 -2.573 -19.278 1.00 98.38 280 LYS A N 1
ATOM 2182 C CA . LYS A 1 280 ? 6.749 -1.785 -20.518 1.00 98.38 280 LYS A CA 1
ATOM 2183 C C . LYS A 1 280 ? 5.440 -1.969 -21.288 1.00 98.38 280 LYS A C 1
ATOM 2185 O O . LYS A 1 280 ? 4.804 -0.986 -21.669 1.00 98.38 280 LYS A O 1
ATOM 2190 N N . LYS A 1 281 ? 5.009 -3.217 -21.511 1.00 98.50 281 LYS A N 1
ATOM 2191 C CA . LYS A 1 281 ? 3.777 -3.521 -22.262 1.00 98.50 281 LYS A CA 1
ATOM 2192 C C . LYS A 1 281 ? 2.521 -2.998 -21.555 1.00 98.50 281 LYS A C 1
ATOM 2194 O O . LYS A 1 281 ? 1.680 -2.378 -22.206 1.00 98.50 281 LYS A O 1
ATOM 2199 N N . TYR A 1 282 ? 2.399 -3.203 -20.242 1.00 98.62 282 TYR A N 1
ATOM 2200 C CA . TYR A 1 282 ? 1.244 -2.726 -19.472 1.00 98.62 282 TYR A CA 1
ATOM 2201 C C . TYR A 1 282 ? 1.215 -1.201 -19.358 1.00 98.62 282 TYR A C 1
ATOM 2203 O O . TYR A 1 282 ? 0.153 -0.612 -19.557 1.00 98.62 282 TYR A O 1
ATOM 2211 N N . MET A 1 283 ? 2.359 -0.554 -19.112 1.00 98.38 283 MET A N 1
ATOM 2212 C CA . MET A 1 283 ? 2.437 0.910 -19.082 1.00 98.38 283 MET A CA 1
ATOM 2213 C C . MET A 1 283 ? 2.063 1.512 -20.436 1.00 98.38 283 MET A C 1
ATOM 2215 O O . MET A 1 283 ? 1.208 2.391 -20.486 1.00 98.38 283 MET A O 1
ATOM 2219 N N . LYS A 1 284 ? 2.586 0.974 -21.545 1.00 98.38 284 LYS A N 1
ATOM 2220 C CA . LYS A 1 284 ? 2.224 1.432 -22.894 1.00 98.38 284 LYS A CA 1
ATOM 2221 C C . LYS A 1 284 ? 0.731 1.271 -23.205 1.00 98.38 284 LYS A C 1
ATOM 2223 O O . LYS A 1 284 ? 0.151 2.150 -23.833 1.00 98.38 284 LYS A O 1
ATOM 2228 N N . LYS A 1 285 ? 0.113 0.154 -22.803 1.00 98.31 285 LYS A N 1
ATOM 2229 C CA . LYS A 1 285 ? -1.292 -0.154 -23.128 1.00 98.31 285 LYS A CA 1
ATOM 2230 C C . LYS A 1 285 ? -2.293 0.602 -22.254 1.00 98.31 285 LYS A C 1
ATOM 2232 O O . LYS A 1 285 ? -3.265 1.139 -22.773 1.00 98.31 285 LYS A O 1
ATOM 2237 N N . TYR A 1 286 ? -2.081 0.608 -20.941 1.00 98.44 286 TYR A N 1
ATOM 2238 C CA . TYR A 1 286 ? -3.066 1.096 -19.969 1.00 98.44 286 TYR A CA 1
ATOM 2239 C C . TYR A 1 286 ? -2.774 2.510 -19.458 1.00 98.44 286 TYR A C 1
ATOM 2241 O O . TYR A 1 286 ? -3.668 3.149 -18.910 1.00 98.44 286 TYR A O 1
ATOM 2249 N N . TYR A 1 287 ? -1.555 3.012 -19.669 1.00 97.94 287 TYR A N 1
ATOM 2250 C CA . TYR A 1 287 ? -1.119 4.343 -19.243 1.00 97.94 287 TYR A CA 1
ATOM 2251 C C . TYR A 1 287 ? -0.342 5.059 -20.372 1.00 97.94 287 TYR A C 1
ATOM 2253 O O . TYR A 1 287 ? 0.800 5.474 -20.168 1.00 97.94 287 TYR A O 1
ATOM 2261 N N . PRO A 1 288 ? -0.921 5.194 -21.584 1.00 97.94 288 PRO A N 1
ATOM 2262 C CA . PRO A 1 288 ? -0.188 5.634 -22.775 1.00 97.94 288 PRO A CA 1
ATOM 2263 C C . PRO A 1 288 ? 0.369 7.060 -22.672 1.00 97.94 288 PRO A C 1
ATOM 2265 O O . PRO A 1 288 ? 1.468 7.298 -23.157 1.00 97.94 288 PRO A O 1
ATOM 2268 N N . ASP A 1 289 ? -0.348 7.980 -22.016 1.00 97.75 289 ASP A N 1
ATOM 2269 C CA . ASP A 1 289 ? 0.117 9.358 -21.786 1.00 97.75 289 ASP A CA 1
ATOM 2270 C C . ASP A 1 289 ? 1.324 9.411 -20.835 1.00 97.75 289 ASP A C 1
ATOM 2272 O O . ASP A 1 289 ? 2.279 10.139 -21.079 1.00 97.75 289 ASP A O 1
ATOM 2276 N N . TRP A 1 290 ? 1.344 8.574 -19.795 1.00 97.81 290 TRP A N 1
ATOM 2277 C CA . TRP A 1 290 ? 2.538 8.424 -18.961 1.00 97.81 290 TRP A CA 1
ATOM 2278 C C . TRP A 1 290 ? 3.695 7.843 -19.771 1.00 97.81 290 TRP A C 1
ATOM 2280 O O . TRP A 1 290 ? 4.824 8.326 -19.712 1.00 97.81 290 TRP A O 1
ATOM 2290 N N . TYR A 1 291 ? 3.418 6.773 -20.519 1.00 97.62 291 TYR A N 1
ATOM 2291 C CA . TYR A 1 291 ? 4.435 6.046 -21.265 1.00 97.62 291 TYR A CA 1
ATOM 2292 C C . TYR A 1 291 ? 5.076 6.904 -22.362 1.00 97.62 291 TYR A C 1
ATOM 2294 O O . TYR A 1 291 ? 6.276 6.774 -22.590 1.00 97.62 291 TYR A O 1
ATOM 2302 N N . SER A 1 292 ? 4.321 7.786 -23.022 1.00 97.56 292 SER A N 1
ATOM 2303 C CA . SER A 1 292 ? 4.878 8.706 -24.020 1.00 97.56 292 SER A CA 1
ATOM 2304 C C . SER A 1 292 ? 5.800 9.759 -23.406 1.00 97.56 292 SER A C 1
ATOM 2306 O O . SER A 1 292 ? 6.787 10.117 -24.040 1.00 97.56 292 SER A O 1
ATOM 2308 N N . ARG A 1 293 ? 5.508 10.230 -22.186 1.00 96.44 293 ARG A N 1
ATOM 2309 C CA . ARG A 1 293 ? 6.315 11.243 -21.485 1.00 96.44 293 ARG A CA 1
ATOM 2310 C C . ARG A 1 293 ? 7.565 10.658 -20.837 1.00 96.44 293 ARG A C 1
ATOM 2312 O O . ARG A 1 293 ? 8.634 11.242 -20.923 1.00 96.44 293 ARG A O 1
ATOM 2319 N N . TYR A 1 294 ? 7.421 9.511 -20.176 1.00 96.00 294 TYR A N 1
ATOM 2320 C CA . TYR A 1 294 ? 8.426 9.011 -19.232 1.00 96.00 294 TYR A CA 1
ATOM 2321 C C . TYR A 1 294 ? 8.880 7.572 -19.497 1.00 96.00 294 TYR A C 1
ATOM 2323 O O . TYR A 1 294 ? 9.824 7.092 -18.869 1.00 96.00 294 TYR A O 1
ATOM 2331 N N . GLY A 1 295 ? 8.195 6.846 -20.384 1.00 94.44 295 GLY A N 1
ATOM 2332 C CA . GLY A 1 295 ? 8.457 5.433 -20.635 1.00 94.44 295 GLY A CA 1
ATOM 2333 C C . GLY A 1 295 ? 8.322 4.562 -19.380 1.00 94.44 295 GLY A C 1
ATOM 2334 O O . GLY A 1 295 ? 7.392 4.705 -18.581 1.00 94.44 295 GLY A O 1
ATOM 2335 N N . THR A 1 296 ? 9.255 3.621 -19.231 1.00 89.50 296 THR A N 1
ATOM 2336 C CA . THR A 1 296 ? 9.404 2.745 -18.060 1.00 89.50 296 THR A CA 1
ATOM 2337 C C . THR A 1 296 ? 10.876 2.524 -17.760 1.00 89.50 296 THR A C 1
ATOM 2339 O O . THR A 1 296 ? 11.667 2.377 -18.688 1.00 89.50 296 THR A O 1
ATOM 2342 N N . ILE A 1 297 ? 11.225 2.413 -16.479 1.00 87.38 297 ILE A N 1
ATOM 2343 C CA . ILE A 1 297 ? 12.601 2.164 -16.033 1.00 87.38 297 ILE A CA 1
ATOM 2344 C C . ILE A 1 297 ? 12.717 0.723 -15.529 1.00 87.38 297 ILE A C 1
ATOM 2346 O O . ILE A 1 297 ? 11.967 0.328 -14.627 1.00 87.38 297 ILE A O 1
ATOM 2350 N N . THR A 1 298 ? 13.672 -0.031 -16.078 1.00 96.00 298 THR A N 1
ATOM 2351 C CA . THR A 1 298 ? 14.095 -1.328 -15.531 1.00 96.00 298 THR A CA 1
ATOM 2352 C C . THR A 1 298 ? 14.927 -1.102 -14.273 1.00 96.00 298 THR A C 1
ATOM 2354 O O . THR A 1 298 ? 15.797 -0.234 -14.230 1.00 96.00 298 THR A O 1
ATOM 2357 N N . LYS A 1 299 ? 14.638 -1.847 -13.207 1.00 95.69 299 LYS A N 1
ATOM 2358 C CA . LYS A 1 299 ? 15.334 -1.727 -11.921 1.00 95.69 299 LYS A CA 1
ATOM 2359 C C . LYS A 1 299 ? 16.431 -2.787 -11.802 1.00 95.69 299 LYS A C 1
ATOM 2361 O O . LYS A 1 299 ? 16.171 -3.963 -12.016 1.00 95.69 299 LYS A O 1
ATOM 2366 N N . GLY A 1 300 ? 17.642 -2.379 -11.432 1.00 95.69 300 GLY A N 1
ATOM 2367 C CA . GLY A 1 300 ? 18.777 -3.295 -11.282 1.00 95.69 300 GLY A CA 1
ATOM 2368 C C . GLY A 1 300 ? 18.647 -4.281 -10.112 1.00 95.69 300 GLY A C 1
ATOM 2369 O O . GLY A 1 300 ? 17.724 -4.199 -9.293 1.00 95.69 300 GLY A O 1
ATOM 2370 N N . THR A 1 301 ? 19.639 -5.165 -9.977 1.00 94.94 301 THR A N 1
ATOM 2371 C CA . THR A 1 301 ? 19.679 -6.252 -8.978 1.00 94.94 301 THR A CA 1
ATOM 2372 C C . THR A 1 301 ? 19.618 -5.764 -7.529 1.00 94.94 301 THR A C 1
ATOM 2374 O O . THR A 1 301 ? 19.141 -6.499 -6.668 1.00 94.94 301 THR A O 1
ATOM 2377 N N . TYR A 1 302 ? 19.998 -4.507 -7.256 1.00 93.88 302 TYR A N 1
ATOM 2378 C CA . TYR A 1 302 ? 19.818 -3.840 -5.956 1.00 93.88 302 TYR A CA 1
ATOM 2379 C C . TYR A 1 302 ? 18.395 -4.012 -5.398 1.00 93.88 302 TYR A C 1
ATOM 2381 O O . TYR A 1 302 ? 18.208 -4.279 -4.209 1.00 93.88 302 TYR A O 1
ATOM 2389 N N . TYR A 1 303 ? 17.382 -3.941 -6.270 1.00 94.31 303 TYR A N 1
ATOM 2390 C CA . TYR A 1 303 ? 15.978 -4.098 -5.889 1.00 94.31 303 TYR A CA 1
ATOM 2391 C C . TYR A 1 303 ? 15.623 -5.528 -5.463 1.00 94.31 303 TYR A C 1
ATOM 2393 O O . TYR A 1 303 ? 14.595 -5.718 -4.823 1.00 94.31 303 TYR A O 1
ATOM 2401 N N . LEU A 1 304 ? 16.470 -6.518 -5.749 1.00 94.38 304 LEU A N 1
ATOM 2402 C CA . LEU A 1 304 ? 16.257 -7.925 -5.405 1.00 94.38 304 LEU A CA 1
ATOM 2403 C C . LEU A 1 304 ? 17.031 -8.376 -4.152 1.00 94.38 304 LEU A C 1
ATOM 2405 O O . LEU A 1 304 ? 16.644 -9.357 -3.516 1.00 94.38 304 LEU A O 1
ATOM 2409 N N . ASN A 1 305 ? 18.121 -7.692 -3.790 1.00 92.12 305 ASN A N 1
ATOM 2410 C CA . ASN A 1 305 ? 19.099 -8.220 -2.826 1.00 92.12 305 ASN A CA 1
ATOM 2411 C C . ASN A 1 305 ? 19.439 -7.303 -1.638 1.00 92.12 305 ASN A C 1
ATOM 2413 O O . ASN A 1 305 ? 20.145 -7.739 -0.728 1.00 92.12 305 ASN A O 1
ATOM 2417 N N . SER A 1 306 ? 18.937 -6.065 -1.619 1.00 92.12 306 SER A N 1
ATOM 2418 C CA . SER A 1 306 ? 19.342 -5.044 -0.635 1.00 92.12 306 SER A CA 1
ATOM 2419 C C . SER A 1 306 ? 18.191 -4.475 0.203 1.00 92.12 306 SER A C 1
ATOM 2421 O O . SER A 1 306 ? 18.341 -3.449 0.864 1.00 92.12 306 SER A O 1
ATOM 2423 N N . PHE A 1 307 ? 17.028 -5.129 0.191 1.00 94.75 307 PHE A N 1
ATOM 2424 C CA . PHE A 1 307 ? 15.810 -4.644 0.847 1.00 94.75 307 PHE A CA 1
ATOM 2425 C C . PHE A 1 307 ? 15.370 -5.593 1.944 1.00 94.75 307 PHE A C 1
ATOM 2427 O O . PHE A 1 307 ? 15.387 -6.803 1.752 1.00 94.75 307 PHE A O 1
ATOM 2434 N N . SER A 1 308 ? 14.912 -5.062 3.072 1.00 96.19 308 SER A N 1
ATOM 2435 C CA . SER A 1 308 ? 14.135 -5.825 4.049 1.00 96.19 308 SER A CA 1
ATOM 2436 C C . SER A 1 308 ? 12.734 -6.095 3.525 1.00 96.19 308 SER A C 1
ATOM 2438 O O . SER A 1 308 ? 12.220 -5.351 2.691 1.00 96.19 308 SER A O 1
ATOM 2440 N N . ARG A 1 309 ? 12.086 -7.140 4.039 1.00 96.88 309 ARG A N 1
ATOM 2441 C CA . ARG A 1 309 ? 10.788 -7.607 3.549 1.00 96.88 309 ARG A CA 1
ATOM 2442 C C . ARG A 1 309 ? 9.760 -7.715 4.659 1.00 96.88 309 ARG A C 1
ATOM 2444 O O . ARG A 1 309 ? 9.978 -8.388 5.666 1.00 96.88 309 ARG A O 1
ATOM 2451 N N . MET A 1 310 ? 8.583 -7.150 4.417 1.00 96.88 310 MET A N 1
ATOM 2452 C CA . MET A 1 310 ? 7.357 -7.486 5.131 1.00 96.88 310 MET A CA 1
ATOM 2453 C C . MET A 1 310 ? 6.491 -8.370 4.248 1.00 96.88 310 MET A C 1
ATOM 2455 O O . MET A 1 310 ? 6.062 -7.958 3.171 1.00 96.88 310 MET A O 1
ATOM 2459 N N . ARG A 1 311 ? 6.182 -9.563 4.757 1.00 97.81 311 ARG A N 1
ATOM 2460 C CA . ARG A 1 311 ? 5.216 -10.476 4.150 1.00 97.81 311 ARG A CA 1
ATOM 2461 C C . ARG A 1 311 ? 3.932 -10.543 4.949 1.00 97.81 311 ARG A C 1
ATOM 2463 O O . ARG A 1 311 ? 3.950 -10.901 6.130 1.00 97.81 311 ARG A O 1
ATOM 2470 N N . TRP A 1 312 ? 2.803 -10.287 4.299 1.00 97.88 312 TRP A N 1
ATOM 2471 C CA . TRP A 1 312 ? 1.492 -10.332 4.940 1.00 97.88 312 TRP A CA 1
ATOM 2472 C C . TRP A 1 312 ? 1.174 -11.708 5.525 1.00 97.88 312 TRP A C 1
ATOM 2474 O O . TRP A 1 312 ? 1.327 -12.748 4.886 1.00 97.88 312 TRP A O 1
ATOM 2484 N N . LYS A 1 313 ? 0.636 -11.716 6.745 1.00 97.12 313 LYS A N 1
ATOM 2485 C CA . LYS A 1 313 ? -0.024 -12.898 7.298 1.00 97.12 313 LYS A CA 1
ATOM 2486 C C . LYS A 1 313 ? -1.437 -12.957 6.727 1.00 97.12 313 LYS A C 1
ATOM 2488 O O . LYS A 1 313 ? -2.211 -12.033 6.954 1.00 97.12 313 LYS A O 1
ATOM 2493 N N . THR A 1 314 ? -1.790 -14.048 6.048 1.00 96.69 314 THR A N 1
ATOM 2494 C CA . THR A 1 314 ? -3.080 -14.180 5.339 1.00 96.69 314 THR A CA 1
ATOM 2495 C C . THR A 1 314 ? -4.120 -15.052 6.052 1.00 96.69 314 THR A C 1
ATOM 2497 O O . THR A 1 314 ? -5.288 -15.069 5.663 1.00 96.69 314 THR A O 1
ATOM 2500 N N . LYS A 1 315 ? -3.732 -15.750 7.130 1.00 93.50 315 LYS A N 1
ATOM 2501 C CA . LYS A 1 315 ? -4.586 -16.688 7.887 1.00 93.50 315 LYS A CA 1
ATOM 2502 C C . LYS A 1 315 ? -4.657 -16.341 9.382 1.00 93.50 315 LYS A C 1
ATOM 2504 O O . LYS A 1 315 ? -3.729 -15.770 9.956 1.00 93.50 315 LYS A O 1
ATOM 2509 N N . GLY A 1 316 ? -5.758 -16.725 10.035 1.00 91.56 316 GLY A N 1
ATOM 2510 C CA . GLY A 1 316 ? -5.981 -16.535 11.475 1.00 91.56 316 GLY A CA 1
ATOM 2511 C C . GLY A 1 316 ? -6.240 -15.076 11.881 1.00 91.56 316 GLY A C 1
ATOM 2512 O O . GLY A 1 316 ? -7.059 -14.376 11.278 1.00 91.56 316 GLY A O 1
ATOM 2513 N N . ALA A 1 317 ? -5.564 -14.617 12.939 1.00 92.62 317 ALA A N 1
ATOM 2514 C CA . ALA A 1 317 ? -5.536 -13.203 13.311 1.00 92.62 317 ALA A CA 1
ATOM 2515 C C . ALA A 1 317 ? -4.673 -12.432 12.298 1.00 92.62 317 ALA A C 1
ATOM 2517 O O . ALA A 1 317 ? -3.449 -12.396 12.423 1.00 92.62 317 ALA A O 1
ATOM 2518 N N . CYS A 1 318 ? -5.327 -11.886 11.274 1.00 95.50 318 CYS A N 1
ATOM 2519 C CA . CYS A 1 318 ? -4.712 -11.168 10.163 1.00 95.50 318 CYS A CA 1
ATOM 2520 C C . CYS A 1 318 ? -5.514 -9.918 9.777 1.00 95.50 318 CYS A C 1
ATOM 2522 O O . CYS A 1 318 ? -6.719 -9.840 10.037 1.00 95.50 318 CYS A O 1
ATOM 2524 N N . MET A 1 319 ? -4.838 -8.968 9.128 1.00 96.00 319 MET A N 1
ATOM 2525 C CA . MET A 1 319 ? -5.458 -7.816 8.457 1.00 96.00 319 MET A CA 1
ATOM 2526 C C . MET A 1 319 ? -5.646 -8.032 6.956 1.00 96.00 319 MET A C 1
ATOM 2528 O O . MET A 1 319 ? -6.557 -7.452 6.371 1.00 96.00 319 MET A O 1
ATOM 2532 N N . MET A 1 320 ? -4.830 -8.900 6.363 1.00 97.44 320 MET A N 1
ATOM 2533 C CA . MET A 1 320 ? -4.896 -9.276 4.959 1.00 97.44 320 MET A CA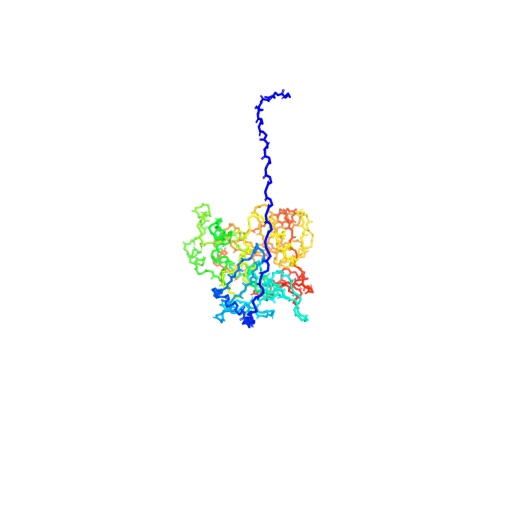 1
ATOM 2534 C C . MET A 1 320 ? -5.395 -10.715 4.834 1.00 97.44 320 MET A C 1
ATOM 2536 O O . MET A 1 320 ? -5.056 -11.562 5.658 1.00 97.44 320 MET A O 1
ATOM 2540 N N . THR A 1 321 ? -6.195 -11.004 3.820 1.00 97.94 321 THR A N 1
ATOM 2541 C CA . THR A 1 321 ? -6.530 -12.369 3.388 1.00 97.94 321 THR A CA 1
ATOM 2542 C C . THR A 1 321 ? -6.177 -12.546 1.922 1.00 97.94 321 THR A C 1
ATOM 2544 O O . THR A 1 321 ? -6.054 -11.564 1.194 1.00 97.94 321 THR A O 1
ATOM 2547 N N . ASP A 1 322 ? -6.057 -13.788 1.477 1.00 98.38 322 ASP A N 1
ATOM 2548 C CA . ASP A 1 322 ? -5.752 -14.097 0.081 1.00 98.38 322 ASP A CA 1
ATOM 2549 C C . ASP A 1 322 ? -6.699 -15.173 -0.469 1.00 98.38 322 ASP A C 1
ATOM 2551 O O . ASP A 1 322 ? -6.312 -16.331 -0.587 1.00 98.38 322 ASP A O 1
ATOM 2555 N N . PRO A 1 323 ? -7.983 -14.837 -0.696 1.00 98.31 323 PRO A N 1
ATOM 2556 C CA . PRO A 1 323 ? -8.951 -15.797 -1.225 1.00 98.31 323 PRO A CA 1
ATOM 2557 C C . PRO A 1 323 ? -8.731 -16.110 -2.713 1.00 98.31 323 PRO A C 1
ATOM 2559 O O . PRO A 1 323 ? -9.198 -17.139 -3.181 1.00 98.31 323 PRO A O 1
ATOM 2562 N N . ASP A 1 324 ? -8.036 -15.230 -3.439 1.00 98.38 324 ASP A N 1
ATOM 2563 C CA . ASP A 1 324 ? -7.786 -15.335 -4.880 1.00 98.38 324 ASP A CA 1
ATOM 2564 C C . ASP A 1 324 ? -6.417 -15.974 -5.205 1.00 98.38 324 ASP A C 1
ATOM 2566 O O . ASP A 1 324 ? -6.002 -15.970 -6.368 1.00 98.38 324 ASP A O 1
ATOM 2570 N N . ASP A 1 325 ? -5.710 -16.460 -4.178 1.00 98.12 325 ASP A N 1
ATOM 2571 C CA . ASP A 1 325 ? -4.387 -17.099 -4.233 1.00 98.12 325 ASP A CA 1
ATOM 2572 C C . ASP A 1 325 ? -3.302 -16.267 -4.943 1.00 98.12 325 ASP A C 1
ATOM 2574 O O . ASP A 1 325 ? -2.444 -16.776 -5.663 1.00 98.12 325 ASP A O 1
ATOM 2578 N N . TYR A 1 326 ? -3.339 -14.946 -4.760 1.00 98.56 326 TYR A N 1
ATOM 2579 C CA . TYR A 1 326 ? -2.399 -14.020 -5.391 1.00 98.56 326 TYR A CA 1
ATOM 2580 C C . TYR A 1 326 ? -0.954 -14.276 -4.977 1.00 98.56 326 TYR A C 1
ATOM 2582 O O . TYR A 1 326 ? -0.054 -14.085 -5.790 1.00 98.56 326 TYR A O 1
ATOM 2590 N N . ALA A 1 327 ? -0.711 -14.724 -3.744 1.00 96.94 327 ALA A N 1
ATOM 2591 C CA . ALA A 1 327 ? 0.637 -15.031 -3.283 1.00 96.94 327 ALA A CA 1
ATOM 2592 C C . ALA A 1 327 ? 1.315 -16.140 -4.114 1.00 96.94 327 ALA A C 1
ATOM 2594 O O . ALA A 1 327 ? 2.542 -16.227 -4.116 1.00 96.94 327 ALA A O 1
ATOM 2595 N N . ASN A 1 328 ? 0.555 -16.972 -4.827 1.00 96.94 328 ASN A N 1
ATOM 2596 C CA . ASN A 1 328 ? 1.089 -18.070 -5.634 1.00 96.94 328 ASN A CA 1
ATOM 2597 C C . ASN A 1 328 ? 0.986 -17.836 -7.149 1.00 96.94 328 ASN A C 1
ATOM 2599 O O . ASN A 1 328 ? 1.370 -18.712 -7.919 1.00 96.94 328 ASN A O 1
ATOM 2603 N N . LYS A 1 329 ? 0.512 -16.664 -7.585 1.00 98.56 329 LYS A N 1
ATOM 2604 C CA . LYS A 1 329 ? 0.436 -16.300 -9.005 1.00 98.56 329 LYS A CA 1
ATOM 2605 C C . LYS A 1 329 ? 1.716 -15.624 -9.485 1.00 98.56 329 LYS A C 1
ATOM 2607 O O . LYS A 1 329 ? 2.346 -14.865 -8.745 1.00 98.56 329 LYS A O 1
ATOM 2612 N N . TYR A 1 330 ? 2.042 -15.847 -10.753 1.00 98.69 330 TYR A N 1
ATOM 2613 C CA . TYR A 1 330 ? 3.067 -15.083 -11.454 1.00 98.69 330 TYR A CA 1
ATOM 2614 C C . TYR A 1 330 ? 2.568 -13.676 -11.811 1.00 98.69 330 TYR A C 1
ATOM 2616 O O . TYR A 1 330 ? 1.362 -13.402 -11.856 1.00 98.69 330 TYR A O 1
ATOM 2624 N N . ALA A 1 331 ? 3.507 -12.761 -12.053 1.00 98.75 331 ALA A N 1
ATOM 2625 C CA . ALA A 1 331 ? 3.217 -11.355 -12.323 1.00 98.75 331 ALA A CA 1
ATOM 2626 C C . ALA A 1 331 ? 2.279 -11.148 -13.524 1.00 98.75 331 ALA A C 1
ATOM 2628 O O . ALA A 1 331 ? 1.385 -10.305 -13.462 1.00 98.75 331 ALA A O 1
ATOM 2629 N N . ASP A 1 332 ? 2.435 -11.933 -14.591 1.00 98.75 332 ASP A N 1
ATOM 2630 C CA . ASP A 1 332 ? 1.592 -11.888 -15.790 1.00 98.75 332 ASP A CA 1
ATOM 2631 C C . ASP A 1 332 ? 0.125 -12.226 -15.480 1.00 98.75 332 ASP A C 1
ATOM 2633 O O . ASP A 1 332 ? -0.787 -11.516 -15.915 1.00 98.75 332 ASP A O 1
ATOM 2637 N N . GLN A 1 333 ? -0.108 -13.260 -14.668 1.00 98.75 333 GLN A N 1
ATOM 2638 C CA . GLN A 1 333 ? -1.438 -13.673 -14.220 1.00 98.75 333 GLN A CA 1
ATOM 2639 C C . GLN A 1 333 ? -2.087 -12.599 -13.341 1.00 98.75 333 GLN A C 1
ATOM 2641 O O . GLN A 1 333 ? -3.281 -12.322 -13.473 1.00 98.75 333 GLN A O 1
ATOM 2646 N N . ILE A 1 334 ? -1.302 -11.987 -12.449 1.00 98.81 334 ILE A N 1
ATOM 2647 C CA . ILE A 1 334 ? -1.771 -10.918 -11.563 1.00 98.81 334 ILE A CA 1
ATOM 2648 C C . ILE A 1 334 ? -2.132 -9.679 -12.381 1.00 98.81 334 ILE A C 1
ATOM 2650 O O . ILE A 1 334 ? -3.239 -9.163 -12.235 1.00 98.81 334 ILE A O 1
ATOM 2654 N N . LEU A 1 335 ? -1.246 -9.214 -13.265 1.00 98.75 335 LEU A N 1
ATOM 2655 C CA . LEU A 1 335 ? -1.506 -8.051 -14.116 1.00 98.75 335 LEU A CA 1
ATOM 2656 C C . LEU A 1 335 ? -2.738 -8.270 -15.001 1.00 98.75 335 LEU A C 1
ATOM 2658 O O . LEU A 1 335 ? -3.592 -7.385 -15.072 1.00 98.75 335 LEU A O 1
ATOM 2662 N N . LYS A 1 336 ? -2.890 -9.468 -15.582 1.00 98.69 336 LYS A N 1
ATOM 2663 C CA . LYS A 1 336 ? -4.057 -9.819 -16.399 1.00 98.69 336 LYS A CA 1
ATOM 2664 C C . LYS A 1 336 ? -5.368 -9.728 -15.615 1.00 98.69 336 LYS A C 1
ATOM 2666 O O . LYS A 1 336 ? -6.343 -9.202 -16.140 1.00 98.69 336 LYS A O 1
ATOM 2671 N N . ASP A 1 337 ? -5.405 -10.212 -14.371 1.00 98.69 337 ASP A N 1
ATOM 2672 C CA . ASP A 1 337 ? -6.610 -10.143 -13.520 1.00 98.69 337 ASP A CA 1
ATOM 2673 C C . ASP A 1 337 ? -6.881 -8.728 -12.969 1.00 98.69 337 ASP A C 1
ATOM 2675 O O . ASP A 1 337 ? -8.017 -8.369 -12.642 1.00 98.69 337 ASP A O 1
ATOM 2679 N N . LEU A 1 338 ? -5.836 -7.907 -12.821 1.00 98.50 338 LEU A N 1
ATOM 2680 C CA . LEU A 1 338 ? -5.949 -6.557 -12.269 1.00 98.50 338 LEU A CA 1
ATOM 2681 C C . LEU A 1 338 ? -6.300 -5.493 -13.315 1.00 98.50 338 LEU A C 1
ATOM 2683 O O . LEU A 1 338 ? -7.131 -4.635 -13.013 1.00 98.50 338 LEU A O 1
ATOM 2687 N N . LEU A 1 339 ? -5.672 -5.541 -14.491 1.00 98.19 339 LEU A N 1
ATOM 2688 C CA . LEU A 1 339 ? -5.756 -4.515 -15.538 1.00 98.19 339 LEU A CA 1
ATOM 2689 C C . LEU A 1 339 ? -6.417 -5.023 -16.827 1.00 98.19 339 LEU A C 1
ATOM 2691 O O . LEU A 1 339 ? -7.024 -4.233 -17.543 1.00 98.19 339 LEU A O 1
ATOM 2695 N N . GLY A 1 340 ? -6.343 -6.327 -17.098 1.00 98.06 340 GLY A N 1
ATOM 2696 C CA . GLY A 1 340 ? -6.806 -6.947 -18.341 1.00 98.06 340 GLY A CA 1
ATOM 2697 C C . GLY A 1 340 ? -5.654 -7.540 -19.163 1.00 98.06 340 GLY A C 1
ATOM 2698 O O . GLY A 1 340 ? -4.488 -7.364 -18.818 1.00 98.06 340 GLY A O 1
ATOM 2699 N N . PRO A 1 341 ? -5.940 -8.265 -20.257 1.00 96.44 341 PRO A N 1
ATOM 2700 C CA . PRO A 1 341 ? -4.906 -8.895 -21.082 1.00 96.44 341 PRO A CA 1
ATOM 2701 C C . PRO A 1 341 ? -4.031 -7.857 -21.803 1.00 96.44 341 PRO A C 1
ATOM 2703 O O . PRO A 1 341 ? -4.507 -6.764 -22.111 1.00 96.44 341 PRO A O 1
ATOM 2706 N N . ILE A 1 342 ? -2.775 -8.189 -22.122 1.00 92.38 342 ILE A N 1
ATOM 2707 C CA . ILE A 1 342 ? -1.993 -7.454 -23.136 1.00 92.38 342 ILE A CA 1
ATOM 2708 C C . ILE A 1 342 ? -2.427 -7.891 -24.524 1.00 92.38 342 ILE A C 1
ATOM 2710 O O . ILE A 1 342 ? -2.594 -9.112 -24.717 1.00 92.38 342 ILE A O 1
#

pLDDT: mean 87.79, std 19.26, range [31.59, 98.81]

Foldseek 3Di:
DDDDDDDDDDDDDDDDDDDDDDDDDDDDDDDPDPPPPLPQDPAAWDDPDQQWIWGQHPVSDTDAAAWDADPNFIWGQHRVRTTDAFWDDDPPDIWHAHSVRTTWAFFALLLLVLLLCQCALQFFAAACQQADPVLVGGAQQLQDADHQPLRNVLSVVDFLPDDNVVRHNVHNHHDAFLSSNQSSVNNGIDDHGDDDTQRDLDQSQVVCVVSVFFDKDAFFADQQDFRQKWWDDNRHIWGFRFAAPLSKTWIFGQDVGGTATEIEARLVWHQPDPSRVVRQVCCCPVNVRSCVSHNYDYHYNCSRTGIMITDGDADDNHSYHHPPPRRPDGNQVSCCVSPNHD

Sequence (342 aa):
MKKCLKGFAVAFLVSTFICAFSALSFGAEVNAADKSTKNDEKPGWHKVSSKKYYYVKKSGKRAKKGWLTVKGKKYYINKSGYRSTGFKKIGKKYYYFDNKGVQLKKSTLKKFLKTGLKPVGQTLYVWGGGWNKEDTGAGKEAVTLGISSKWKKFYDKNDADYDYNQTRYQIHDGLDCSGYVGWTVYNTFNTSNGNEGYVMEEEETAAYAKKGWGKYAKAGSFTDFKAGDIMSSSDHVYIVLGQCKDSSVVLLHSSPPGVVICGTCTPDGDENSEAATLAKKYMKKYYPDWYSRYGTITKGTYYLNSFSRMRWKTKGACMMTDPDDYANKYADQILKDLLGPI